Protein AF-A0A3D2ID43-F1 (afdb_monomer)

Structure (mmCIF, N/CA/C/O backbone):
data_AF-A0A3D2ID43-F1
#
_entry.id   AF-A0A3D2ID43-F1
#
loop_
_atom_site.group_PDB
_atom_site.id
_atom_site.type_symbol
_atom_site.label_atom_id
_atom_site.label_alt_id
_atom_site.label_comp_id
_atom_site.label_asym_id
_atom_site.label_entity_id
_atom_site.label_seq_id
_atom_site.pdbx_PDB_ins_code
_atom_site.Cartn_x
_atom_site.Cartn_y
_atom_site.Cartn_z
_atom_site.occupancy
_atom_site.B_iso_or_equiv
_atom_site.auth_seq_id
_atom_site.auth_comp_id
_atom_site.auth_asym_id
_atom_site.auth_atom_id
_atom_site.pdbx_PDB_model_num
ATOM 1 N N . MET A 1 1 ? -38.294 23.939 -4.020 1.00 44.41 1 MET A N 1
ATOM 2 C CA . MET A 1 1 ? -37.341 23.821 -2.890 1.00 44.41 1 MET A CA 1
ATOM 3 C C . MET A 1 1 ? -36.365 22.692 -3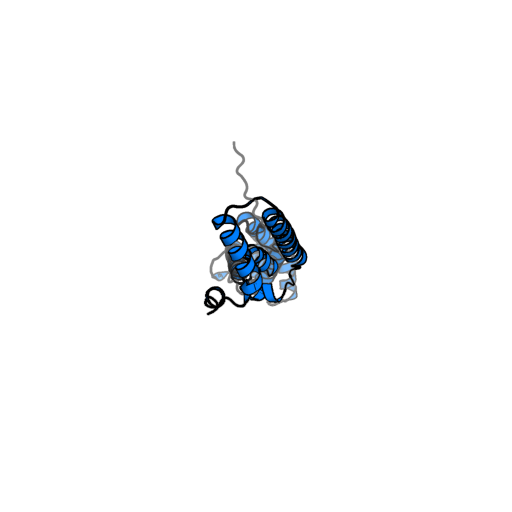.193 1.00 44.41 1 MET A C 1
ATOM 5 O O . MET A 1 1 ? -36.815 21.579 -3.433 1.00 44.41 1 MET A O 1
ATOM 9 N N . ALA A 1 2 ? -35.058 22.961 -3.249 1.00 47.66 2 ALA A N 1
ATOM 10 C CA . ALA A 1 2 ? -34.060 21.912 -3.467 1.00 47.66 2 ALA A CA 1
ATOM 11 C C . ALA A 1 2 ? -34.031 20.963 -2.254 1.00 47.66 2 ALA A C 1
ATOM 13 O O . ALA A 1 2 ? -33.890 21.418 -1.119 1.00 47.66 2 ALA A O 1
ATOM 14 N N . ARG A 1 3 ? -34.189 19.649 -2.476 1.00 52.41 3 ARG A N 1
ATOM 15 C CA . ARG A 1 3 ? -34.070 18.630 -1.418 1.00 52.41 3 ARG A CA 1
ATOM 16 C C . ARG A 1 3 ? -32.701 18.776 -0.745 1.00 52.41 3 ARG A C 1
ATOM 18 O O . ARG A 1 3 ? -31.672 18.616 -1.400 1.00 52.41 3 ARG A O 1
ATOM 25 N N . LYS A 1 4 ? -32.683 19.064 0.561 1.00 56.62 4 LYS A N 1
ATOM 26 C CA . LYS A 1 4 ? -31.459 19.031 1.375 1.00 56.62 4 LYS A CA 1
ATOM 27 C C . LYS A 1 4 ? -30.845 17.635 1.235 1.00 56.62 4 LYS A C 1
ATOM 29 O O . LYS A 1 4 ? -31.478 16.653 1.611 1.00 56.62 4 LYS A O 1
ATOM 34 N N . ARG A 1 5 ? -29.634 17.540 0.673 1.00 58.31 5 ARG A N 1
ATOM 35 C CA . ARG A 1 5 ? -28.873 16.283 0.599 1.00 58.31 5 ARG A CA 1
ATOM 36 C C . ARG A 1 5 ? -28.648 15.779 2.025 1.00 58.31 5 ARG A C 1
ATOM 38 O O . ARG A 1 5 ? -27.842 16.346 2.761 1.00 58.31 5 ARG A O 1
ATOM 45 N N . THR A 1 6 ? -29.360 14.733 2.424 1.00 58.44 6 THR A N 1
ATOM 46 C CA . THR A 1 6 ? -29.066 14.004 3.656 1.00 58.44 6 THR A CA 1
ATOM 47 C C . THR A 1 6 ? -27.746 13.275 3.449 1.00 58.44 6 THR A C 1
ATOM 49 O O . THR A 1 6 ? -27.589 12.502 2.502 1.00 58.44 6 THR A O 1
ATOM 52 N N . LYS A 1 7 ? -26.750 13.559 4.291 1.00 61.75 7 LYS A N 1
ATOM 53 C CA . LYS A 1 7 ? -25.488 12.823 4.260 1.00 61.75 7 LYS A CA 1
ATOM 54 C C . LYS A 1 7 ? -25.757 11.426 4.821 1.00 61.75 7 LYS A C 1
ATOM 56 O O . LYS A 1 7 ? -25.831 11.257 6.033 1.00 61.75 7 LYS A O 1
ATOM 61 N N . ASN A 1 8 ? -25.930 10.439 3.945 1.00 66.81 8 ASN A N 1
ATOM 62 C CA . ASN A 1 8 ? -25.934 9.032 4.341 1.00 66.81 8 ASN A CA 1
ATOM 63 C C . ASN A 1 8 ? -24.510 8.650 4.749 1.00 66.81 8 ASN A C 1
ATOM 65 O O . ASN A 1 8 ? -23.675 8.289 3.920 1.00 66.81 8 ASN A O 1
ATOM 69 N N . HIS A 1 9 ? -24.217 8.822 6.035 1.00 77.94 9 HIS A N 1
ATOM 70 C CA . HIS A 1 9 ? -22.964 8.391 6.626 1.00 77.94 9 HIS A CA 1
ATOM 71 C C . HIS A 1 9 ? -23.005 6.876 6.833 1.00 77.94 9 HIS A C 1
ATOM 73 O O . HIS A 1 9 ? -23.947 6.344 7.419 1.00 77.94 9 HIS A O 1
ATOM 79 N N . TYR A 1 10 ? -21.981 6.200 6.322 1.00 83.25 10 TYR A N 1
ATOM 80 C CA . TYR A 1 10 ? -21.781 4.769 6.533 1.00 83.25 10 TYR A CA 1
ATOM 81 C C . TYR A 1 10 ? -21.212 4.488 7.926 1.00 83.25 10 TYR A C 1
ATOM 83 O O . TYR A 1 10 ? -21.621 3.549 8.587 1.00 83.25 10 TYR A O 1
ATOM 91 N N . PHE A 1 11 ? -20.359 5.384 8.425 1.00 87.19 11 PHE A N 1
ATOM 92 C CA . PHE A 1 11 ? -19.945 5.393 9.818 1.00 87.19 11 PHE A CA 1
ATOM 93 C C . PHE A 1 11 ? -20.972 6.152 10.669 1.00 87.19 11 PHE A C 1
ATOM 95 O O . PHE A 1 11 ? -21.281 7.319 10.414 1.00 87.19 11 PHE A O 1
ATOM 102 N N . ARG A 1 12 ? -21.496 5.485 11.692 1.00 90.44 12 ARG A N 1
ATOM 103 C CA . ARG A 1 12 ? -22.607 5.901 12.557 1.00 90.44 12 ARG A CA 1
ATOM 104 C C . ARG A 1 12 ? -22.184 5.810 14.018 1.00 90.44 12 ARG A C 1
ATOM 106 O O . ARG A 1 12 ? -21.099 5.323 14.331 1.00 90.44 12 ARG A O 1
ATOM 113 N N . ARG A 1 13 ? -23.054 6.289 14.909 1.00 89.94 13 ARG A N 1
ATOM 114 C CA . ARG A 1 13 ? -22.810 6.273 16.355 1.00 89.94 13 ARG A CA 1
ATOM 115 C C . ARG A 1 13 ? -22.592 4.851 16.883 1.00 89.94 13 ARG A C 1
ATOM 117 O O . ARG A 1 13 ? -21.636 4.640 17.608 1.00 89.94 13 ARG A O 1
ATOM 124 N N . GLU A 1 14 ? -23.374 3.883 16.409 1.00 92.94 14 GLU A N 1
ATOM 125 C CA . GLU A 1 14 ? -23.236 2.465 16.780 1.00 92.94 14 GLU A CA 1
ATOM 126 C C . GLU A 1 14 ? -21.833 1.898 16.506 1.00 92.94 14 GLU A C 1
ATOM 128 O O . GLU A 1 14 ? -21.280 1.190 17.338 1.00 92.94 14 GLU A O 1
ATOM 133 N N . HIS A 1 15 ? -21.205 2.277 15.389 1.00 93.31 15 HIS A N 1
ATOM 134 C CA . HIS A 1 15 ? -19.844 1.846 15.065 1.00 93.31 15 HIS A CA 1
ATOM 135 C C . HIS A 1 15 ? -18.801 2.505 15.971 1.00 93.31 15 HIS A C 1
ATOM 137 O O . HIS A 1 15 ? -17.805 1.881 16.324 1.00 93.31 15 HIS A O 1
ATOM 143 N N . GLN A 1 16 ? -19.018 3.767 16.357 1.00 91.75 16 GLN A N 1
ATOM 144 C CA . GLN A 1 16 ? -18.153 4.435 17.327 1.00 91.75 16 GLN A CA 1
ATOM 145 C C . GLN A 1 16 ? -18.253 3.752 18.691 1.00 91.75 16 GLN A C 1
ATOM 147 O O . GLN A 1 16 ? -17.224 3.434 19.282 1.00 91.75 16 GLN A O 1
ATOM 152 N N . ASP A 1 17 ? -19.475 3.507 19.154 1.00 93.38 17 ASP A N 1
ATOM 153 C CA . ASP A 1 17 ? -19.738 2.884 20.446 1.00 93.38 17 ASP A CA 1
ATOM 154 C C . ASP A 1 17 ? -19.167 1.453 20.477 1.00 93.38 17 ASP A C 1
ATOM 156 O O . ASP A 1 17 ? -18.489 1.090 21.435 1.00 93.38 17 ASP A O 1
ATOM 160 N N . ALA A 1 18 ? -19.302 0.687 19.386 1.00 94.94 18 ALA A N 1
ATOM 161 C CA . ALA A 1 18 ? -18.714 -0.648 19.255 1.00 94.94 18 ALA A CA 1
ATOM 162 C C . ALA A 1 18 ? -17.177 -0.649 19.336 1.00 94.94 18 ALA A C 1
ATOM 164 O O . ALA A 1 18 ? -16.596 -1.553 19.931 1.00 94.94 18 ALA A O 1
ATOM 165 N N . ILE A 1 19 ? -16.502 0.355 18.762 1.00 93.38 19 ILE A N 1
ATOM 166 C CA . ILE A 1 19 ? -15.039 0.491 18.869 1.00 93.38 19 ILE A CA 1
ATOM 167 C C . ILE A 1 19 ? -14.629 0.823 20.306 1.00 93.38 19 ILE A C 1
ATOM 169 O O . ILE A 1 19 ? -13.669 0.246 20.812 1.00 93.38 19 ILE A O 1
ATOM 173 N N . VAL A 1 20 ? -15.350 1.730 20.972 1.00 92.44 20 VAL A N 1
ATOM 174 C CA . VAL A 1 20 ? -15.087 2.070 22.379 1.00 92.44 20 VAL A CA 1
ATOM 175 C C . VAL A 1 20 ? -15.265 0.832 23.261 1.00 92.44 20 VAL A C 1
ATOM 177 O O . VAL A 1 20 ? -14.374 0.510 24.045 1.00 92.44 20 VAL A O 1
ATOM 180 N N . GLU A 1 21 ? -16.358 0.091 23.072 1.00 93.50 21 GLU A N 1
ATOM 181 C CA . GLU A 1 21 ? -16.627 -1.152 23.797 1.00 93.50 21 GLU A CA 1
ATOM 182 C C . GLU A 1 21 ? -15.546 -2.207 23.524 1.00 93.50 21 GLU A C 1
ATOM 184 O O . GLU A 1 21 ? -15.061 -2.849 24.454 1.00 93.50 21 GLU A O 1
ATOM 189 N N . TYR A 1 22 ? -15.096 -2.346 22.272 1.00 93.62 22 TYR A N 1
ATOM 190 C CA . TYR A 1 22 ? -14.027 -3.275 21.904 1.00 93.62 22 TYR A CA 1
ATOM 191 C C . TYR A 1 22 ? -12.707 -2.966 22.630 1.00 93.62 22 TYR A C 1
ATOM 193 O O . TYR A 1 22 ? -11.963 -3.889 22.986 1.00 93.62 22 TYR A O 1
ATOM 201 N N . CYS A 1 23 ? -12.389 -1.684 22.830 1.00 89.75 23 CYS A N 1
ATOM 202 C CA . CYS A 1 23 ? -11.195 -1.259 23.562 1.00 89.75 23 CYS A CA 1
ATOM 203 C C . CYS A 1 23 ? -11.322 -1.464 25.079 1.00 89.75 23 CYS A C 1
ATOM 205 O O . CYS A 1 23 ? -10.309 -1.662 25.745 1.00 89.75 23 CYS A O 1
ATOM 207 N N . GLN A 1 24 ? -12.539 -1.424 25.626 1.00 90.25 24 GLN A N 1
ATOM 208 C CA . GLN A 1 24 ? -12.793 -1.535 27.068 1.00 90.25 24 GLN A CA 1
ATOM 209 C C . GLN A 1 24 ? -13.021 -2.976 27.539 1.00 90.25 24 GLN A C 1
ATOM 211 O O . GLN A 1 24 ? -12.718 -3.309 28.685 1.00 90.25 24 GLN A O 1
ATOM 216 N N . THR A 1 25 ? -13.568 -3.838 26.681 1.00 91.06 25 THR A N 1
ATOM 217 C CA . THR A 1 25 ? -13.906 -5.212 27.055 1.00 91.06 25 THR A CA 1
ATOM 218 C C . THR A 1 25 ? -12.681 -6.129 27.074 1.00 91.06 25 THR A C 1
ATOM 220 O O . THR A 1 25 ? -11.843 -6.109 26.171 1.00 91.06 25 THR A O 1
ATOM 223 N N . GLN A 1 26 ? -12.602 -6.976 28.102 1.00 90.06 26 GLN A N 1
ATOM 224 C CA . GLN A 1 26 ? -11.562 -8.001 28.251 1.00 90.06 26 GLN A CA 1
ATOM 225 C C . GLN A 1 26 ? -12.015 -9.380 27.751 1.00 90.06 26 GLN A C 1
ATOM 227 O O . GLN A 1 26 ? -11.192 -10.285 27.644 1.00 90.06 26 GLN A O 1
ATOM 232 N N . ASP A 1 27 ? -13.305 -9.559 27.440 1.00 94.75 27 ASP A N 1
ATOM 233 C CA . ASP A 1 27 ? -13.836 -10.837 26.958 1.00 94.75 27 ASP A CA 1
ATOM 234 C C . ASP A 1 27 ? -13.542 -11.034 25.457 1.00 94.75 27 ASP A C 1
ATOM 236 O O . ASP A 1 27 ? -14.111 -10.322 24.620 1.00 94.75 27 ASP A O 1
ATOM 240 N N . PRO A 1 28 ? -12.722 -12.033 25.070 1.00 92.19 28 PRO A N 1
ATOM 241 C CA . PRO A 1 28 ? -12.405 -12.291 23.668 1.00 92.19 28 PRO A CA 1
ATOM 242 C C . PRO A 1 28 ? -13.632 -12.631 22.815 1.00 92.19 28 PRO A C 1
ATOM 244 O O . PRO A 1 28 ? -13.660 -12.301 21.628 1.00 92.19 28 PRO A O 1
ATOM 247 N N . LYS A 1 29 ? -14.658 -13.276 23.392 1.00 95.50 29 LYS A N 1
ATOM 248 C CA . LYS A 1 29 ? -15.878 -13.621 22.646 1.00 95.50 29 LYS A CA 1
ATOM 249 C C . LYS A 1 29 ? -16.635 -12.361 22.257 1.00 95.50 29 LYS A C 1
ATOM 251 O O . LYS A 1 29 ? -16.958 -12.190 21.080 1.00 95.50 29 LYS A O 1
ATOM 256 N N . ARG A 1 30 ? -16.838 -11.456 23.216 1.00 95.06 30 ARG A N 1
ATOM 257 C CA . ARG A 1 30 ? -17.470 -10.163 22.959 1.00 95.06 30 ARG A CA 1
ATOM 258 C C . ARG A 1 30 ? -16.680 -9.313 21.964 1.00 95.06 30 ARG A C 1
ATOM 260 O O . ARG A 1 30 ? -17.280 -8.739 21.061 1.00 95.06 30 ARG A O 1
ATOM 267 N N . ARG A 1 31 ? -15.342 -9.286 22.052 1.00 93.88 31 ARG A N 1
ATOM 268 C CA . ARG A 1 31 ? -14.492 -8.587 21.062 1.00 93.88 31 ARG A CA 1
ATOM 269 C C . ARG A 1 31 ? -14.711 -9.104 19.646 1.00 93.88 31 ARG A C 1
ATOM 271 O O . ARG A 1 31 ? -14.900 -8.311 18.726 1.00 93.88 31 ARG A O 1
ATOM 278 N N . ASN A 1 32 ? -14.724 -10.424 19.478 1.00 94.94 32 ASN A N 1
ATOM 279 C CA . ASN A 1 32 ? -14.944 -11.046 18.176 1.00 94.94 32 ASN A CA 1
ATOM 280 C C . ASN A 1 32 ? -16.337 -10.739 17.615 1.00 94.94 32 ASN A C 1
ATOM 282 O O . ASN A 1 32 ? -16.470 -10.497 16.417 1.00 94.94 32 ASN A O 1
ATOM 286 N N . GLU A 1 33 ? -17.366 -10.721 18.462 1.00 96.25 33 GLU A N 1
ATOM 287 C CA . GLU A 1 33 ? -18.725 -10.353 18.059 1.00 96.25 33 GLU A CA 1
ATOM 288 C C . GLU A 1 33 ? -18.800 -8.893 17.591 1.00 96.25 33 GLU A C 1
ATOM 290 O O . GLU A 1 33 ? -19.255 -8.629 16.476 1.00 96.25 33 GLU A O 1
ATOM 295 N N . LEU A 1 34 ? -18.283 -7.957 18.397 1.00 95.62 34 LEU A N 1
ATOM 296 C CA . LEU A 1 34 ? -18.221 -6.532 18.056 1.00 95.62 34 LEU A CA 1
ATOM 297 C C . LEU A 1 34 ? -17.495 -6.311 16.728 1.00 95.62 34 LEU A C 1
ATOM 299 O O . LEU A 1 34 ? -17.972 -5.568 15.866 1.00 95.62 34 LEU A O 1
ATOM 303 N N . TYR A 1 35 ?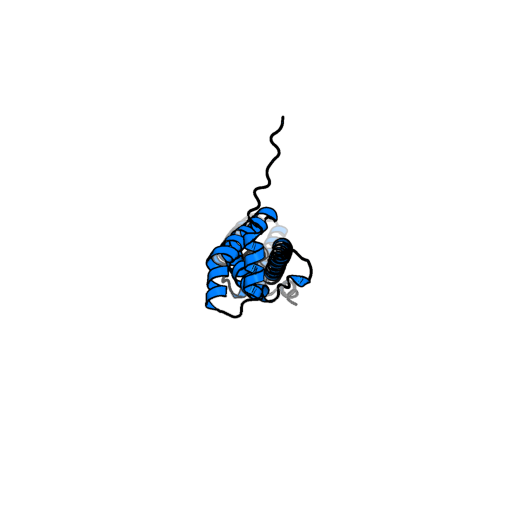 -16.367 -7.000 16.540 1.00 94.88 35 TYR A N 1
ATOM 304 C CA . TYR A 1 35 ? -15.605 -6.902 15.307 1.00 94.88 35 TYR A CA 1
ATOM 305 C C . TYR A 1 35 ? -16.393 -7.425 14.108 1.00 94.88 35 TYR A C 1
ATOM 307 O O . TYR A 1 35 ? -16.565 -6.713 13.123 1.00 94.88 35 TYR A O 1
ATOM 315 N N . LYS A 1 36 ? -16.915 -8.650 14.199 1.00 95.44 36 LYS A N 1
ATOM 316 C CA . LYS A 1 36 ? -17.597 -9.313 13.085 1.00 95.44 36 LYS A CA 1
ATOM 317 C C . LYS A 1 36 ? -18.870 -8.584 12.652 1.00 95.44 36 LYS A C 1
ATOM 319 O O . LYS A 1 36 ? -19.153 -8.529 11.460 1.00 95.44 36 LYS A O 1
ATOM 324 N N . VAL A 1 37 ? -19.639 -8.061 13.607 1.00 95.12 37 VAL A N 1
ATOM 325 C CA . VAL A 1 37 ? -20.960 -7.475 13.338 1.00 95.12 37 VAL A CA 1
ATOM 326 C C . VAL A 1 37 ? -20.865 -5.989 12.992 1.00 95.12 37 VAL A C 1
ATOM 328 O O . VAL A 1 37 ? -21.538 -5.545 12.065 1.00 95.12 37 VAL A O 1
ATOM 331 N N . PHE A 1 38 ? -20.031 -5.218 13.699 1.00 95.06 38 PHE A N 1
ATOM 332 C CA . PHE A 1 38 ? -20.053 -3.754 13.604 1.00 95.06 38 PHE A CA 1
ATOM 333 C C . PHE A 1 38 ? -18.781 -3.144 13.013 1.00 95.06 38 PHE A C 1
ATOM 335 O O . PHE A 1 38 ? -18.882 -2.220 12.206 1.00 95.06 38 PHE A O 1
ATOM 342 N N . ILE A 1 39 ? -17.595 -3.600 13.425 1.00 94.81 39 ILE A N 1
ATOM 343 C CA . ILE A 1 39 ? -16.333 -2.903 13.109 1.00 94.81 39 ILE A CA 1
ATOM 344 C C . ILE A 1 39 ? -15.772 -3.340 11.752 1.00 94.81 39 ILE A C 1
ATOM 346 O O . ILE A 1 39 ? -15.447 -2.495 10.924 1.00 94.81 39 ILE A O 1
ATOM 350 N N . GLY A 1 40 ? -15.692 -4.644 11.496 1.00 94.44 40 GLY A N 1
ATOM 351 C CA . GLY A 1 40 ? -15.180 -5.202 10.245 1.00 94.44 40 GLY A CA 1
ATOM 352 C C . GLY A 1 40 ? -15.918 -4.656 9.019 1.00 94.44 40 GLY A C 1
ATOM 353 O O . GLY A 1 40 ? -15.279 -4.032 8.175 1.00 94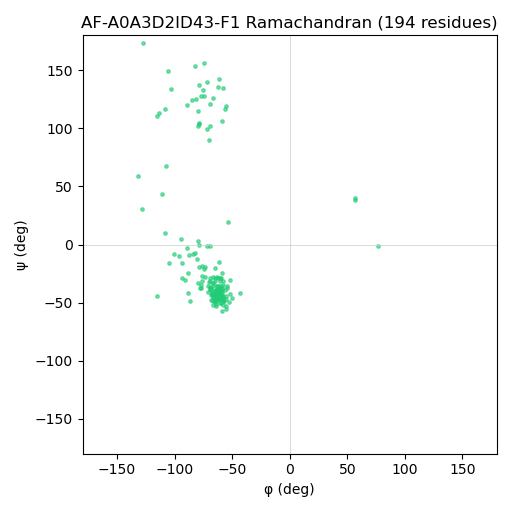.44 40 GLY A O 1
ATOM 354 N N . PRO A 1 41 ? -17.261 -4.765 8.946 1.00 94.94 41 PRO A N 1
ATOM 355 C CA . PRO A 1 41 ? -18.016 -4.267 7.795 1.00 94.94 41 PRO A CA 1
ATOM 356 C C . PRO A 1 41 ? -17.824 -2.766 7.532 1.00 94.94 41 PRO A C 1
ATOM 358 O O . PRO A 1 41 ? -17.716 -2.344 6.380 1.00 94.94 41 PRO A O 1
ATOM 361 N N . VAL A 1 42 ? -17.748 -1.941 8.587 1.00 94.75 42 VAL A N 1
ATOM 362 C CA . VAL A 1 42 ? -17.578 -0.489 8.417 1.00 94.75 42 VAL A CA 1
ATOM 363 C C . VAL A 1 42 ? -16.144 -0.118 8.035 1.00 94.75 42 VAL A C 1
ATOM 365 O O . VAL A 1 42 ? -15.936 0.857 7.312 1.00 94.75 42 VAL A O 1
ATOM 368 N N . PHE A 1 43 ? -15.151 -0.883 8.496 1.00 95.31 43 PHE A N 1
ATOM 369 C CA . PHE A 1 43 ? -13.757 -0.720 8.087 1.00 95.31 43 PHE A CA 1
ATOM 370 C C . PHE A 1 43 ? -13.549 -1.121 6.635 1.00 95.31 43 PHE A C 1
ATOM 372 O O . PHE A 1 43 ? -12.857 -0.401 5.918 1.00 95.31 43 PHE A O 1
ATOM 379 N N . ASP A 1 44 ? -14.208 -2.181 6.180 1.00 94.44 44 ASP A N 1
ATOM 380 C CA . ASP A 1 44 ? -14.189 -2.590 4.780 1.00 94.44 44 ASP A CA 1
ATOM 381 C C . ASP A 1 44 ? -14.691 -1.471 3.869 1.00 94.44 44 ASP A C 1
ATOM 383 O O . ASP A 1 44 ? -13.979 -1.024 2.965 1.00 94.44 44 ASP A O 1
ATOM 387 N N . GLU A 1 45 ? -15.870 -0.926 4.177 1.00 94.62 45 GLU A N 1
ATOM 388 C CA . GLU A 1 45 ? -16.435 0.188 3.418 1.00 94.62 45 GLU A CA 1
ATOM 389 C C . GLU A 1 45 ? -15.562 1.456 3.509 1.00 94.62 45 GLU A C 1
ATOM 391 O O . GLU A 1 45 ? -15.437 2.209 2.536 1.00 94.62 45 GLU A O 1
ATOM 396 N N . MET A 1 46 ? -14.930 1.704 4.663 1.00 94.81 46 MET A N 1
ATOM 397 C CA . MET A 1 46 ? -14.017 2.834 4.862 1.00 94.81 46 MET A CA 1
ATOM 398 C C . MET A 1 46 ? -12.771 2.725 3.986 1.00 94.81 46 MET A C 1
ATOM 400 O O . MET A 1 46 ? -12.413 3.694 3.311 1.00 94.81 46 MET A O 1
ATOM 404 N N . VAL A 1 47 ? -12.114 1.564 3.997 1.00 96.00 47 VAL A N 1
ATOM 405 C CA . VAL A 1 47 ? -10.902 1.297 3.217 1.00 96.00 47 VAL A CA 1
ATOM 406 C C . VAL A 1 47 ? -11.206 1.438 1.731 1.00 96.00 47 VAL A C 1
ATOM 408 O O . VAL A 1 47 ? -10.497 2.172 1.039 1.00 96.00 47 VAL A O 1
ATOM 411 N N . ASP A 1 48 ? -12.305 0.850 1.254 1.00 94.69 48 ASP A N 1
ATOM 412 C CA . ASP A 1 48 ? -12.730 1.001 -0.137 1.00 94.69 48 ASP A CA 1
ATOM 413 C C . ASP A 1 48 ? -12.944 2.469 -0.509 1.00 94.69 48 ASP A C 1
ATOM 415 O O . ASP A 1 48 ? -12.388 2.960 -1.497 1.00 94.69 48 ASP A O 1
ATOM 419 N N . LYS A 1 49 ? -13.682 3.223 0.313 1.00 93.81 49 LYS A N 1
ATOM 420 C CA . LYS A 1 49 ? -13.909 4.652 0.060 1.00 93.81 49 LYS A CA 1
ATOM 421 C C . LYS A 1 49 ? -12.617 5.453 0.027 1.00 93.81 49 LYS A C 1
ATOM 423 O O . LYS A 1 49 ? -12.500 6.344 -0.814 1.00 93.81 49 LYS A O 1
ATOM 428 N N . ILE A 1 50 ? -11.652 5.163 0.897 1.00 94.88 50 ILE A N 1
ATOM 429 C CA . ILE A 1 50 ? -10.340 5.824 0.898 1.00 94.88 50 ILE A CA 1
ATOM 430 C C . ILE A 1 50 ? -9.586 5.511 -0.395 1.00 94.88 50 ILE A C 1
ATOM 432 O O . ILE A 1 50 ? -9.091 6.439 -1.039 1.00 94.88 50 ILE A O 1
ATOM 436 N N . VAL A 1 51 ? -9.551 4.242 -0.811 1.00 95.31 51 VAL A N 1
ATOM 437 C CA . VAL A 1 51 ? -8.892 3.814 -2.052 1.00 95.31 51 VAL A CA 1
ATOM 438 C C . VAL A 1 51 ? -9.458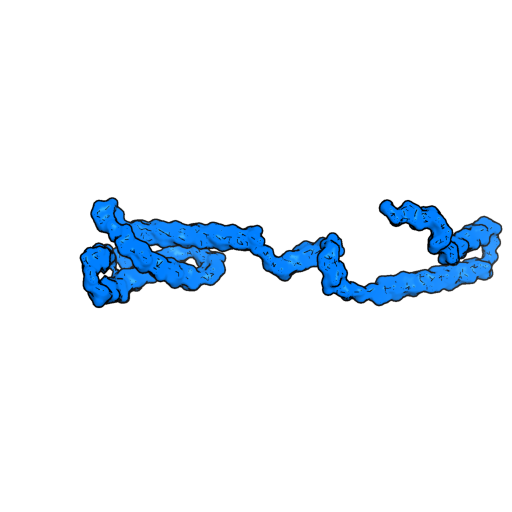 4.545 -3.265 1.00 95.31 51 VAL A C 1
ATOM 440 O O . VAL A 1 51 ? -8.690 5.120 -4.039 1.00 95.31 51 VAL A O 1
ATOM 443 N N . TYR A 1 52 ? -10.784 4.598 -3.404 1.00 93.75 52 TYR A N 1
ATOM 444 C CA . TYR A 1 52 ? -11.419 5.272 -4.539 1.00 93.75 52 TYR A CA 1
ATOM 445 C C . TYR A 1 52 ? -11.298 6.798 -4.468 1.00 93.75 52 TYR A C 1
ATOM 447 O O . TYR A 1 52 ? -11.007 7.439 -5.477 1.00 93.75 52 TYR A O 1
ATOM 455 N N . THR A 1 53 ? -11.460 7.397 -3.284 1.00 93.94 53 THR A N 1
ATOM 456 C CA . THR A 1 53 ? -11.401 8.862 -3.112 1.00 93.94 53 THR A CA 1
ATOM 457 C C . THR A 1 53 ? -10.013 9.413 -3.429 1.00 93.94 53 THR A C 1
ATOM 459 O O . THR A 1 53 ? -9.893 10.447 -4.085 1.00 93.94 53 THR A O 1
ATOM 462 N N . TYR A 1 54 ? -8.958 8.725 -2.984 1.00 93.00 54 TYR A N 1
ATOM 463 C CA . TYR A 1 54 ? -7.571 9.147 -3.198 1.00 93.00 54 TYR A CA 1
ATOM 464 C C . TYR A 1 54 ? -6.916 8.515 -4.431 1.00 93.00 54 TYR A C 1
ATOM 466 O O . TYR A 1 54 ? -5.740 8.769 -4.681 1.00 93.00 54 TYR A O 1
ATOM 474 N N . LYS A 1 55 ? -7.675 7.749 -5.226 1.00 91.56 55 LYS A N 1
ATOM 475 C CA . LYS A 1 55 ? -7.213 7.093 -6.459 1.00 91.56 55 LYS A CA 1
ATOM 476 C C . LYS A 1 55 ? -6.005 6.171 -6.245 1.00 91.56 55 LYS A C 1
ATOM 478 O O . LYS A 1 55 ? -5.116 6.104 -7.088 1.00 91.56 55 LYS A O 1
ATOM 483 N N . PHE A 1 56 ? -5.989 5.417 -5.144 1.00 91.69 56 PHE A N 1
ATOM 484 C CA . PHE A 1 56 ? -4.978 4.372 -4.915 1.00 91.69 56 PHE A CA 1
ATOM 485 C C . PHE A 1 56 ? -5.171 3.139 -5.819 1.00 91.69 56 PHE A C 1
ATOM 487 O O . PHE A 1 56 ? -4.362 2.220 -5.783 1.00 91.69 56 PHE A O 1
ATOM 494 N N . THR A 1 57 ? -6.200 3.132 -6.670 1.00 88.56 57 THR A N 1
ATOM 495 C CA . THR A 1 57 ? -6.507 2.070 -7.643 1.00 88.56 57 THR A CA 1
ATOM 496 C C . THR A 1 57 ? -5.417 1.835 -8.690 1.00 88.56 57 THR A C 1
ATOM 498 O O . THR A 1 57 ? -5.453 0.817 -9.367 1.00 88.56 57 THR A O 1
ATOM 501 N N . SER A 1 58 ? -4.462 2.756 -8.850 1.00 80.88 58 SER A N 1
ATOM 502 C CA . SER A 1 58 ? -3.315 2.596 -9.754 1.00 80.88 58 SER A CA 1
ATOM 503 C C . SER A 1 58 ? -2.164 1.782 -9.158 1.00 80.88 58 SER A C 1
ATOM 505 O O . SER A 1 58 ? -1.197 1.494 -9.862 1.00 80.88 58 SER A O 1
ATOM 507 N N . LEU A 1 59 ? -2.229 1.432 -7.869 1.00 83.31 59 LEU A N 1
ATOM 508 C CA . LEU A 1 59 ? -1.226 0.575 -7.251 1.00 83.31 59 LEU A CA 1
ATOM 509 C C . LEU A 1 59 ? -1.361 -0.870 -7.748 1.00 83.31 59 LEU A C 1
ATOM 511 O O . LEU A 1 59 ? -2.482 -1.378 -7.844 1.00 83.31 59 LEU A O 1
ATOM 515 N N . PRO A 1 60 ? -0.237 -1.563 -8.005 1.00 84.88 60 PRO A N 1
ATOM 516 C CA . PRO A 1 60 ? -0.274 -2.990 -8.289 1.00 84.88 60 PRO A CA 1
ATOM 517 C C . PRO A 1 60 ? -0.842 -3.743 -7.081 1.00 84.88 60 PRO A C 1
ATOM 519 O O . PRO A 1 60 ? -0.549 -3.396 -5.936 1.00 84.88 60 PRO A O 1
ATOM 522 N N . ASN A 1 61 ? -1.633 -4.785 -7.342 1.00 88.56 61 ASN A N 1
ATOM 523 C CA . ASN A 1 61 ? -2.238 -5.644 -6.318 1.00 88.56 61 ASN A CA 1
ATOM 524 C C . ASN A 1 61 ? -3.096 -4.881 -5.290 1.00 88.56 61 ASN A C 1
ATOM 526 O O . ASN A 1 61 ? -3.084 -5.213 -4.104 1.00 88.56 61 ASN A O 1
ATOM 530 N N . ILE A 1 62 ? -3.845 -3.861 -5.727 1.00 92.25 62 ILE A N 1
ATOM 531 C CA . ILE A 1 62 ? -4.666 -3.033 -4.831 1.00 92.25 62 ILE A CA 1
ATOM 532 C C . ILE A 1 62 ? -5.642 -3.851 -3.974 1.00 92.25 62 ILE A C 1
ATOM 534 O O . ILE A 1 62 ? -5.829 -3.519 -2.808 1.00 92.25 62 ILE A O 1
ATOM 538 N N . ASP A 1 63 ? -6.213 -4.935 -4.500 1.00 92.88 63 ASP A N 1
ATOM 539 C CA . ASP A 1 63 ? -7.130 -5.785 -3.734 1.00 92.88 63 ASP A CA 1
ATOM 540 C C . ASP A 1 63 ? -6.420 -6.472 -2.559 1.00 92.88 63 ASP A C 1
ATOM 542 O O . ASP A 1 63 ? -6.933 -6.461 -1.444 1.00 92.88 63 ASP A O 1
ATOM 546 N N . SER A 1 64 ? -5.185 -6.945 -2.760 1.00 94.56 64 SER A N 1
ATOM 547 C CA . SER A 1 64 ? -4.348 -7.462 -1.667 1.00 94.56 64 SER A CA 1
ATOM 548 C C . SER A 1 64 ? -4.013 -6.367 -0.655 1.00 94.56 64 SER A C 1
ATOM 550 O O . SER A 1 64 ? -4.106 -6.586 0.547 1.00 94.56 64 SER A O 1
ATOM 552 N N . LEU A 1 65 ? -3.669 -5.164 -1.127 1.00 94.75 65 LEU A N 1
ATOM 553 C CA . LEU A 1 65 ? -3.327 -4.042 -0.247 1.00 94.75 65 LEU A CA 1
ATOM 554 C C . LEU A 1 65 ? -4.516 -3.577 0.604 1.00 94.75 65 LEU A C 1
ATOM 556 O O . LEU A 1 65 ? -4.318 -3.099 1.721 1.00 94.75 65 LEU A O 1
ATOM 560 N N . LYS A 1 66 ? -5.748 -3.700 0.100 1.00 95.25 66 LYS A N 1
ATOM 561 C CA . LYS A 1 66 ? -6.957 -3.442 0.891 1.00 95.25 66 LYS A CA 1
ATOM 562 C C . LYS A 1 66 ? -7.078 -4.436 2.039 1.00 95.25 66 LYS A C 1
ATOM 564 O O . LYS A 1 66 ? -7.272 -4.003 3.171 1.00 95.25 66 LYS A O 1
ATOM 569 N N . GLU A 1 67 ? -6.921 -5.728 1.762 1.00 95.44 67 GLU A N 1
ATOM 570 C CA . GLU A 1 67 ? -6.953 -6.777 2.789 1.00 95.44 67 GLU A CA 1
ATOM 571 C C . GLU A 1 67 ? -5.833 -6.603 3.821 1.00 95.44 67 GLU A C 1
ATOM 573 O O . GLU A 1 67 ? -6.079 -6.656 5.027 1.00 95.44 67 GLU A O 1
ATOM 578 N N . ASP A 1 68 ? -4.623 -6.267 3.377 1.00 95.50 68 ASP A N 1
ATOM 579 C CA . ASP A 1 68 ? -3.502 -5.971 4.271 1.00 95.50 68 ASP A CA 1
ATOM 580 C C . ASP A 1 68 ? -3.781 -4.752 5.160 1.00 95.50 68 ASP A C 1
ATOM 582 O O . ASP A 1 68 ? -3.491 -4.773 6.359 1.00 95.50 68 ASP A O 1
ATOM 586 N N . CYS A 1 69 ? -4.391 -3.698 4.606 1.00 96.25 69 CYS A N 1
ATOM 587 C CA . CYS A 1 69 ? -4.785 -2.518 5.372 1.00 96.25 69 CYS A CA 1
ATOM 588 C C . CYS A 1 69 ? -5.845 -2.861 6.430 1.00 96.25 69 CYS A C 1
ATOM 590 O O . CYS A 1 69 ? -5.726 -2.418 7.573 1.00 96.25 69 CYS A O 1
ATOM 592 N N . LYS A 1 70 ? -6.844 -3.688 6.092 1.00 94.12 70 LYS A N 1
ATOM 593 C CA . LYS A 1 70 ? -7.868 -4.169 7.038 1.00 94.12 70 LYS A CA 1
ATOM 594 C C . LYS A 1 70 ? -7.248 -4.988 8.169 1.00 94.12 70 LYS A C 1
ATOM 596 O O . LYS A 1 70 ? -7.510 -4.715 9.338 1.00 94.12 70 LYS A O 1
ATOM 601 N N . ASN A 1 71 ? -6.367 -5.930 7.839 1.00 93.94 71 ASN A N 1
ATOM 602 C CA . ASN A 1 71 ? -5.646 -6.729 8.830 1.00 93.94 71 ASN A CA 1
ATOM 603 C C . ASN A 1 71 ? -4.793 -5.845 9.744 1.00 93.94 71 ASN A C 1
ATOM 605 O O . ASN A 1 71 ? -4.798 -6.002 10.966 1.00 93.94 71 ASN A O 1
ATOM 609 N N . TRP A 1 72 ? -4.104 -4.859 9.168 1.00 95.12 72 TRP A N 1
ATOM 610 C CA . TRP A 1 72 ? -3.337 -3.885 9.933 1.00 95.12 72 TRP A CA 1
ATOM 611 C C . TRP A 1 72 ? -4.225 -3.036 10.853 1.00 95.12 72 TRP A C 1
ATOM 613 O O . TRP A 1 72 ? -3.851 -2.804 12.004 1.00 95.12 72 TRP A O 1
ATOM 623 N N . LEU A 1 73 ? -5.420 -2.634 10.406 1.00 95.25 73 LEU A N 1
ATOM 624 C CA . LEU A 1 73 ? -6.371 -1.870 11.218 1.00 95.25 73 LEU A CA 1
ATOM 625 C C . LEU A 1 73 ? -6.766 -2.594 12.510 1.00 95.25 73 LEU A C 1
ATOM 627 O O . LEU A 1 73 ? -6.894 -1.939 13.542 1.00 95.25 73 LEU A O 1
ATOM 631 N N . ILE A 1 74 ? -6.873 -3.926 12.488 1.00 91.12 74 ILE A N 1
ATOM 632 C CA . ILE A 1 74 ? -7.119 -4.741 13.692 1.00 91.12 74 ILE A CA 1
ATOM 633 C C . ILE A 1 74 ? -5.997 -4.540 14.717 1.00 91.12 74 ILE A C 1
ATOM 635 O O . ILE A 1 74 ? -6.257 -4.369 15.909 1.00 91.12 74 ILE A O 1
ATOM 639 N N . THR A 1 75 ? -4.743 -4.519 14.259 1.00 91.44 75 THR A N 1
ATOM 640 C CA . THR A 1 75 ? -3.570 -4.404 15.143 1.00 91.44 75 THR A CA 1
ATOM 641 C C . THR A 1 75 ? -3.494 -3.048 15.835 1.00 91.44 75 THR A C 1
ATOM 643 O O . THR A 1 75 ? -3.112 -2.965 17.002 1.00 91.44 75 THR A O 1
ATOM 646 N N . VAL A 1 76 ? -3.900 -1.983 15.142 1.00 91.50 76 VAL A N 1
ATOM 647 C CA . VAL A 1 76 ? -3.899 -0.624 15.695 1.00 91.50 76 VAL A CA 1
ATOM 648 C C . VAL A 1 76 ? -5.185 -0.286 16.435 1.00 91.50 76 VAL A C 1
ATOM 650 O O . VAL A 1 76 ? -5.230 0.731 17.123 1.00 91.50 76 VAL A O 1
ATOM 653 N N . LEU A 1 77 ? -6.212 -1.136 16.346 1.00 90.75 77 LEU A N 1
ATOM 654 C CA . LEU A 1 77 ? -7.489 -0.897 17.003 1.00 90.75 77 LEU A CA 1
ATOM 655 C C . LEU A 1 77 ? -7.339 -0.797 18.525 1.00 90.75 77 LEU A C 1
ATOM 657 O O . LEU A 1 77 ? -7.909 0.095 19.141 1.00 90.75 77 LEU A O 1
ATOM 661 N N . ASN A 1 78 ? -6.483 -1.638 19.113 1.00 84.88 78 ASN A N 1
ATOM 662 C CA . ASN A 1 78 ? -6.164 -1.615 20.546 1.00 84.88 78 ASN A CA 1
ATOM 663 C C . ASN A 1 78 ? -5.454 -0.331 20.999 1.00 84.88 78 ASN A C 1
ATOM 665 O O . ASN A 1 78 ? -5.451 -0.022 22.184 1.00 84.88 78 ASN A O 1
ATOM 669 N N . ASN A 1 79 ? -4.842 0.406 20.068 1.00 87.50 79 ASN A N 1
ATOM 670 C CA . ASN A 1 79 ? -4.123 1.644 20.364 1.00 87.50 79 ASN A CA 1
ATOM 671 C C . ASN A 1 79 ? -5.041 2.876 20.307 1.00 87.50 79 ASN A C 1
ATOM 673 O O . ASN A 1 79 ? -4.580 3.995 20.553 1.00 87.50 79 ASN A O 1
ATOM 677 N N . PHE A 1 80 ? -6.314 2.696 19.941 1.00 90.25 80 PHE A N 1
ATOM 678 C CA . PHE A 1 80 ? -7.288 3.775 19.927 1.00 90.25 80 PHE A CA 1
ATOM 679 C C . PHE A 1 80 ? -7.709 4.138 21.351 1.00 90.25 80 PHE A C 1
ATOM 681 O O . PHE A 1 80 ? -8.145 3.286 22.122 1.00 90.25 80 PHE A O 1
ATOM 688 N N . ASP A 1 81 ? -7.606 5.428 21.662 1.00 87.31 81 ASP A N 1
ATOM 689 C CA . ASP A 1 81 ? -7.947 5.996 22.959 1.00 87.31 81 ASP A CA 1
ATOM 690 C C . ASP A 1 81 ? -9.143 6.957 22.806 1.00 87.31 81 ASP A C 1
ATOM 692 O O . ASP A 1 81 ? -8.989 8.025 22.194 1.00 87.31 81 ASP A O 1
ATOM 696 N N . PRO A 1 82 ? -10.330 6.595 23.332 1.00 83.69 82 PRO A N 1
ATOM 697 C CA . PRO A 1 82 ? -11.521 7.440 23.288 1.00 83.69 82 PRO A CA 1
ATOM 698 C C . PRO A 1 82 ? -11.363 8.769 24.044 1.00 83.69 82 PRO A C 1
ATOM 700 O O . PRO A 1 82 ? -11.974 9.765 23.649 1.00 83.69 82 PRO A O 1
ATOM 703 N N . GLU A 1 83 ? -10.523 8.812 25.083 1.00 81.81 83 GLU A N 1
ATOM 704 C CA . GLU A 1 83 ? -10.357 9.974 25.969 1.00 81.81 83 GLU A CA 1
ATOM 705 C C . GLU A 1 83 ? -9.571 11.108 25.298 1.00 81.81 83 GLU A C 1
ATOM 707 O O . GLU A 1 83 ? -9.716 12.279 25.647 1.00 81.81 83 GLU A O 1
ATOM 712 N N . LYS A 1 84 ? -8.794 10.804 24.248 1.00 80.44 84 LYS A N 1
ATOM 713 C CA . LYS A 1 84 ? -8.061 11.813 23.456 1.00 80.44 84 LYS A CA 1
ATOM 714 C C . LYS A 1 84 ? -8.968 12.719 22.612 1.00 80.44 84 LYS A C 1
ATOM 716 O O . LYS A 1 84 ? -8.472 13.596 21.907 1.00 80.44 84 LYS A O 1
ATOM 721 N N . GLY A 1 85 ? -10.287 12.511 22.635 1.00 72.75 85 GLY A N 1
ATOM 722 C CA . GLY A 1 85 ? -11.279 13.386 21.999 1.00 72.75 85 GLY A CA 1
ATOM 723 C C . GLY A 1 85 ? -11.390 13.256 20.474 1.00 72.75 85 GLY A C 1
ATOM 724 O O . GLY A 1 85 ? -12.234 13.908 19.853 1.00 72.75 85 GLY A O 1
ATOM 725 N N . SER A 1 86 ? -10.585 12.403 19.832 1.00 80.38 86 SER A N 1
ATOM 726 C CA . SER A 1 86 ? -10.709 12.122 18.401 1.00 80.38 86 SER A CA 1
ATOM 727 C C . SER A 1 86 ? -11.806 11.094 18.133 1.00 80.38 86 SER A C 1
ATOM 729 O O . SER A 1 86 ? -11.749 9.972 18.629 1.00 80.38 86 SER A O 1
ATOM 731 N N . LYS A 1 87 ? -12.776 11.435 17.275 1.00 88.50 87 LYS A N 1
ATOM 732 C CA . LYS A 1 87 ? -13.771 10.464 16.791 1.00 88.50 87 LYS A CA 1
ATOM 733 C C . LYS A 1 87 ? -13.068 9.298 16.094 1.00 88.50 87 LYS A C 1
ATOM 735 O O . LYS A 1 87 ? -12.223 9.538 15.228 1.00 88.50 87 LYS A O 1
ATOM 740 N N . ALA A 1 88 ? -13.484 8.068 16.402 1.00 90.69 88 ALA A N 1
ATOM 741 C CA . ALA A 1 88 ? -12.902 6.846 15.843 1.00 90.69 88 ALA A CA 1
ATOM 742 C C . ALA A 1 88 ? -12.811 6.899 14.310 1.00 90.69 88 ALA A C 1
ATOM 744 O O . ALA A 1 88 ? -11.749 6.669 13.742 1.00 90.69 88 ALA A O 1
ATOM 745 N N . PHE A 1 89 ? -13.887 7.329 13.643 1.00 90.19 89 PHE A N 1
ATOM 746 C CA . PHE A 1 89 ? -13.902 7.513 12.193 1.00 90.19 89 PHE A CA 1
ATOM 747 C C . PHE A 1 89 ? -12.756 8.394 11.677 1.00 90.19 89 PHE A C 1
ATOM 749 O O . PHE A 1 89 ? -12.058 8.023 10.734 1.00 90.19 89 PHE A O 1
ATOM 756 N N . THR A 1 90 ? -12.558 9.562 12.293 1.00 91.25 90 THR A N 1
ATOM 757 C CA . THR A 1 90 ? -11.510 10.508 11.898 1.00 91.25 90 THR A CA 1
ATOM 758 C C . THR A 1 90 ? -10.133 9.894 12.107 1.00 91.25 90 THR A C 1
ATOM 760 O O . THR A 1 90 ? -9.298 9.960 11.209 1.00 91.25 90 THR A O 1
ATOM 763 N N . TYR A 1 91 ? -9.914 9.268 13.264 1.00 93.06 91 TYR A N 1
ATOM 764 C CA . TYR A 1 91 ? -8.652 8.614 13.591 1.00 93.06 91 TYR A CA 1
ATOM 765 C C . TYR A 1 91 ? -8.317 7.515 12.574 1.00 93.06 91 TYR A C 1
ATOM 767 O O . TYR A 1 91 ? -7.296 7.600 11.887 1.00 93.06 91 TYR A O 1
ATOM 775 N N . PHE A 1 92 ? -9.214 6.539 12.403 1.00 94.69 92 PHE A N 1
ATOM 776 C CA . PHE A 1 92 ? -8.974 5.394 11.528 1.00 94.69 92 PHE A CA 1
ATOM 777 C C . PHE A 1 92 ? -8.894 5.783 10.047 1.00 94.69 92 PHE A C 1
ATOM 779 O O . PHE A 1 92 ? -8.071 5.232 9.316 1.00 94.69 92 PHE A O 1
ATOM 786 N N . SER A 1 93 ? -9.646 6.795 9.604 1.00 93.75 93 SER A N 1
ATOM 787 C CA . SER A 1 93 ? -9.534 7.307 8.232 1.00 93.75 93 SER A CA 1
ATOM 788 C C . SER A 1 93 ? -8.160 7.921 7.952 1.00 93.75 93 SER A C 1
ATOM 790 O O . SER A 1 93 ? -7.578 7.698 6.889 1.00 93.75 93 SER A O 1
ATOM 792 N N . VAL A 1 94 ? -7.622 8.694 8.903 1.00 93.88 94 VAL A N 1
ATOM 793 C CA . VAL A 1 94 ? -6.313 9.348 8.759 1.00 93.88 94 VAL A CA 1
ATOM 794 C C . VAL A 1 94 ? -5.193 8.315 8.726 1.00 93.88 94 VAL A C 1
ATOM 796 O O . VAL A 1 94 ? -4.343 8.366 7.836 1.00 93.88 94 VAL A O 1
ATOM 799 N N . VAL A 1 95 ? -5.198 7.360 9.656 1.00 94.81 95 VAL A N 1
ATOM 800 C CA . VAL A 1 95 ? -4.142 6.341 9.718 1.00 94.81 95 VAL A CA 1
ATOM 801 C C . VAL A 1 95 ? -4.202 5.387 8.520 1.00 94.81 95 VAL A C 1
ATOM 803 O O . VAL A 1 95 ? -3.153 5.097 7.951 1.00 94.81 95 VAL A O 1
ATOM 806 N N . SER A 1 96 ? -5.397 5.007 8.047 1.00 96.19 96 SER A N 1
ATOM 807 C CA . SER A 1 96 ? -5.564 4.185 6.833 1.00 96.19 96 SER A CA 1
ATOM 808 C C . SER A 1 96 ? -5.016 4.892 5.595 1.00 96.19 96 SER A C 1
ATOM 810 O O . SER A 1 96 ? -4.254 4.320 4.819 1.00 96.19 96 SER A O 1
ATOM 812 N N . LYS A 1 97 ? -5.340 6.180 5.416 1.00 95.81 97 LYS A N 1
ATOM 813 C CA . LYS A 1 97 ? -4.788 6.978 4.314 1.00 95.81 97 LYS A CA 1
ATOM 814 C C . LYS A 1 97 ? -3.261 7.045 4.388 1.00 95.81 97 LYS A C 1
ATOM 816 O O . LYS A 1 97 ? -2.588 6.880 3.372 1.00 95.81 97 LYS A O 1
ATOM 821 N N . ASN A 1 98 ? -2.713 7.305 5.574 1.00 96.62 98 ASN A N 1
ATOM 822 C CA . ASN A 1 98 ? -1.267 7.387 5.772 1.00 96.62 98 ASN A CA 1
ATOM 823 C C . ASN A 1 98 ? -0.571 6.050 5.488 1.00 96.62 98 ASN A C 1
ATOM 825 O O . ASN A 1 98 ? 0.520 6.054 4.917 1.00 96.62 98 ASN A O 1
ATOM 829 N N . TRP A 1 99 ? -1.218 4.931 5.816 1.00 96.50 99 TRP A N 1
ATOM 830 C CA . TRP A 1 99 ? -0.748 3.588 5.491 1.00 96.50 99 TRP A CA 1
ATOM 831 C C . TRP A 1 99 ? -0.608 3.391 3.974 1.00 96.50 99 TRP A C 1
ATOM 833 O O . TRP A 1 99 ? 0.481 3.076 3.496 1.00 96.50 99 TRP A O 1
ATOM 843 N N . PHE A 1 100 ? -1.643 3.718 3.188 1.00 96.19 100 PHE A N 1
ATOM 844 C CA . PHE A 1 100 ? -1.557 3.638 1.722 1.00 96.19 100 PHE A CA 1
ATOM 845 C C . PHE A 1 100 ? -0.486 4.568 1.144 1.00 96.19 100 PHE A C 1
ATOM 847 O O . PHE A 1 100 ? 0.252 4.178 0.243 1.00 96.19 100 PHE A O 1
ATOM 854 N N . ILE A 1 101 ? -0.338 5.785 1.680 1.00 94.81 101 ILE A N 1
ATOM 855 C CA . ILE A 1 101 ? 0.736 6.701 1.261 1.00 94.81 101 ILE A CA 1
ATOM 856 C C . ILE A 1 101 ? 2.120 6.077 1.500 1.00 94.81 101 ILE A C 1
ATOM 858 O O . ILE A 1 101 ? 3.027 6.266 0.684 1.00 94.81 101 ILE A O 1
ATOM 862 N N . ALA A 1 102 ? 2.307 5.357 2.607 1.00 94.31 102 ALA A N 1
ATOM 863 C CA . ALA A 1 102 ? 3.559 4.669 2.896 1.00 94.31 102 ALA A CA 1
ATOM 864 C C . ALA A 1 102 ? 3.822 3.530 1.897 1.00 94.31 102 ALA A C 1
ATOM 866 O O . ALA A 1 102 ? 4.930 3.456 1.357 1.00 94.31 102 ALA A O 1
ATOM 867 N N . GLU A 1 103 ? 2.809 2.724 1.572 1.00 93.12 103 GLU A N 1
ATOM 868 C CA . GLU A 1 103 ? 2.936 1.654 0.575 1.00 93.12 103 GLU A CA 1
ATOM 869 C C . GLU A 1 103 ? 3.220 2.196 -0.833 1.00 93.12 103 GLU A C 1
ATOM 871 O O . GLU A 1 103 ? 4.133 1.712 -1.502 1.00 93.12 103 GLU A O 1
ATOM 876 N N . VAL A 1 104 ? 2.573 3.290 -1.258 1.00 91.38 104 VAL A N 1
ATOM 877 C CA . VAL A 1 104 ? 2.903 3.975 -2.527 1.00 91.38 104 VAL A CA 1
ATOM 878 C C . VAL A 1 104 ? 4.383 4.369 -2.563 1.00 91.38 104 VAL A C 1
ATOM 880 O O . VAL A 1 104 ? 5.085 4.124 -3.547 1.00 91.38 104 VAL A O 1
ATOM 883 N N . LYS A 1 105 ? 4.888 4.977 -1.480 1.00 91.31 105 LYS A N 1
ATOM 884 C CA . LYS A 1 105 ? 6.293 5.403 -1.383 1.00 91.31 105 LYS A CA 1
ATOM 885 C C . LYS A 1 105 ? 7.248 4.212 -1.426 1.00 91.31 105 LYS A C 1
ATOM 887 O O . LYS A 1 105 ? 8.308 4.311 -2.043 1.00 91.31 105 LYS A O 1
ATOM 892 N N . LYS A 1 106 ? 6.894 3.100 -0.783 1.00 89.81 106 LYS A N 1
ATOM 893 C CA . LYS A 1 106 ? 7.676 1.859 -0.784 1.00 89.81 106 LYS A CA 1
ATOM 894 C C . LYS A 1 106 ? 7.732 1.244 -2.181 1.00 89.81 106 LYS A C 1
ATOM 896 O O . LYS A 1 106 ? 8.831 0.972 -2.660 1.00 89.81 106 LYS A O 1
ATOM 901 N N . THR A 1 107 ? 6.595 1.131 -2.865 1.00 87.44 107 THR A N 1
ATOM 902 C CA . THR A 1 107 ? 6.505 0.633 -4.245 1.00 87.44 107 THR A CA 1
ATOM 903 C C . THR A 1 107 ? 7.286 1.516 -5.213 1.00 87.44 107 THR A C 1
ATOM 905 O O . THR A 1 107 ? 8.086 1.008 -5.992 1.00 87.44 107 THR A O 1
ATOM 908 N N . SER A 1 108 ? 7.168 2.844 -5.106 1.00 87.00 108 SER A N 1
ATOM 909 C CA . SER A 1 108 ? 7.956 3.773 -5.928 1.00 87.00 108 SER A CA 1
ATOM 910 C C . SER A 1 108 ? 9.466 3.626 -5.694 1.00 87.00 108 SER A C 1
ATOM 912 O O . SER A 1 108 ? 10.246 3.607 -6.644 1.00 87.00 108 SER A O 1
ATOM 914 N N . LYS A 1 109 ? 9.906 3.464 -4.437 1.00 88.69 109 LYS A N 1
ATOM 915 C CA . LYS A 1 109 ? 11.319 3.190 -4.117 1.00 88.69 109 LYS A CA 1
ATOM 916 C C . LYS A 1 109 ? 11.785 1.820 -4.614 1.00 88.69 109 LYS A C 1
ATOM 918 O O . LYS A 1 109 ? 12.962 1.674 -4.926 1.00 88.69 109 LYS A O 1
ATOM 923 N N . LYS A 1 110 ? 10.905 0.817 -4.635 1.00 87.00 110 LYS A N 1
ATOM 924 C CA . LYS A 1 110 ? 11.192 -0.519 -5.170 1.00 87.00 110 LYS A CA 1
ATOM 925 C C . LYS A 1 110 ? 11.402 -0.447 -6.684 1.00 87.00 110 LYS A C 1
ATOM 927 O O . LYS A 1 110 ? 12.480 -0.793 -7.139 1.00 87.00 110 LYS A O 1
ATOM 932 N N . ALA A 1 111 ? 10.466 0.160 -7.412 1.00 83.50 111 ALA A N 1
ATOM 933 C CA . ALA A 1 111 ? 10.553 0.357 -8.862 1.00 83.50 111 ALA A CA 1
ATOM 934 C C . ALA A 1 111 ? 11.780 1.175 -9.312 1.00 83.50 111 ALA A C 1
ATOM 936 O O . ALA A 1 111 ? 12.283 0.982 -10.407 1.00 83.50 111 ALA A O 1
ATOM 937 N N . LYS A 1 112 ? 12.292 2.088 -8.474 1.00 83.94 112 LYS A N 1
ATOM 938 C CA . LYS A 1 112 ? 13.541 2.819 -8.765 1.00 83.94 112 LYS A CA 1
ATOM 939 C C . LYS A 1 112 ? 14.812 1.996 -8.551 1.00 83.94 112 LYS A C 1
ATOM 941 O O . LYS A 1 112 ? 15.843 2.336 -9.116 1.00 83.94 112 LYS A O 1
ATOM 946 N N . ARG A 1 113 ? 14.774 1.003 -7.660 1.00 83.69 113 ARG A N 1
ATOM 947 C CA . ARG A 1 113 ? 15.936 0.164 -7.318 1.00 83.69 113 ARG A CA 1
ATOM 948 C C . ARG A 1 113 ? 15.989 -1.110 -8.148 1.00 83.69 113 ARG A C 1
ATOM 950 O O . ARG A 1 113 ? 17.068 -1.640 -8.368 1.00 83.69 113 ARG A O 1
ATOM 957 N N . GLU A 1 114 ? 14.830 -1.597 -8.563 1.00 82.75 114 GLU A N 1
ATOM 958 C CA . GLU A 1 114 ? 14.669 -2.830 -9.314 1.00 82.75 114 GLU A CA 1
ATOM 959 C C . GLU A 1 114 ? 14.282 -2.470 -10.747 1.00 82.75 114 GLU A C 1
ATOM 961 O O . GLU A 1 114 ? 13.230 -1.882 -10.980 1.00 82.75 114 GLU A O 1
ATOM 966 N N . THR A 1 115 ? 15.136 -2.819 -11.704 1.00 69.94 115 THR A N 1
ATOM 967 C CA . THR A 1 115 ? 14.802 -2.795 -13.131 1.00 69.94 115 THR A CA 1
ATOM 968 C C . THR A 1 115 ? 14.546 -4.225 -13.562 1.00 69.94 115 THR A C 1
ATOM 970 O O . THR A 1 115 ? 15.302 -5.128 -13.196 1.00 69.94 115 THR A O 1
ATOM 973 N N . HIS A 1 116 ? 13.466 -4.447 -14.310 1.00 69.94 116 HIS A N 1
ATOM 974 C CA . HIS A 1 116 ? 13.181 -5.775 -14.829 1.00 69.94 116 HIS A CA 1
ATOM 975 C C . HIS A 1 116 ? 14.314 -6.197 -15.766 1.00 69.94 116 HIS A C 1
ATOM 977 O O . HIS A 1 116 ? 14.762 -5.404 -16.592 1.00 69.94 116 HIS A O 1
ATOM 983 N N . LEU A 1 117 ? 14.784 -7.437 -15.641 1.00 68.56 117 LEU A N 1
ATOM 984 C CA . LEU A 1 117 ? 15.930 -7.916 -16.412 1.00 68.56 117 LEU A CA 1
ATOM 985 C C . LEU A 1 117 ? 15.672 -7.816 -17.927 1.00 68.56 117 LEU A C 1
ATOM 987 O O . LEU A 1 117 ? 16.551 -7.405 -18.673 1.00 68.56 117 LEU A O 1
ATOM 991 N N . GLU A 1 118 ? 14.440 -8.087 -18.362 1.00 68.75 118 GLU A N 1
ATOM 992 C CA . GLU A 1 118 ? 13.991 -7.868 -19.745 1.00 68.75 118 GLU A CA 1
ATOM 993 C C . GLU A 1 118 ? 14.126 -6.402 -20.174 1.00 68.75 118 GLU A C 1
ATOM 995 O O . GLU A 1 118 ? 14.621 -6.117 -21.252 1.00 68.75 118 GLU A O 1
ATOM 1000 N N . GLU A 1 119 ? 13.714 -5.453 -19.328 1.00 70.00 119 GLU A N 1
ATOM 1001 C CA . GLU A 1 119 ? 13.781 -4.022 -19.641 1.00 70.00 119 GLU A CA 1
ATOM 1002 C C . GLU A 1 119 ? 15.232 -3.543 -19.670 1.00 70.00 119 GLU A C 1
ATOM 1004 O O . GLU A 1 119 ? 15.611 -2.773 -20.549 1.00 70.00 119 GLU A O 1
ATOM 1009 N N . TYR A 1 120 ? 16.073 -4.069 -18.777 1.00 67.88 120 TYR A N 1
ATOM 1010 C CA . TYR A 1 120 ? 17.518 -3.893 -18.846 1.00 67.88 120 TYR A CA 1
ATOM 1011 C C . TYR A 1 120 ? 18.071 -4.418 -20.179 1.00 67.88 120 TYR A C 1
ATOM 1013 O O . TYR A 1 120 ? 18.780 -3.684 -20.863 1.00 67.88 120 TYR A O 1
ATOM 1021 N N . PHE A 1 121 ? 17.698 -5.629 -20.601 1.00 66.44 121 PHE A N 1
ATOM 1022 C CA . PHE A 1 121 ? 18.147 -6.204 -21.869 1.00 66.44 121 PHE A CA 1
ATOM 1023 C C . PHE A 1 121 ? 17.611 -5.467 -23.094 1.00 66.44 121 PHE A C 1
ATOM 1025 O O . PHE A 1 121 ? 18.380 -5.233 -24.013 1.00 66.44 121 PHE A O 1
ATOM 1032 N N . LEU A 1 122 ? 16.348 -5.047 -23.118 1.00 66.69 122 LEU A N 1
ATOM 1033 C CA . LEU A 1 122 ? 15.745 -4.331 -24.244 1.00 66.69 122 LEU A CA 1
ATOM 1034 C C . LEU A 1 122 ? 16.357 -2.932 -24.391 1.00 66.69 122 LEU A C 1
ATOM 1036 O O .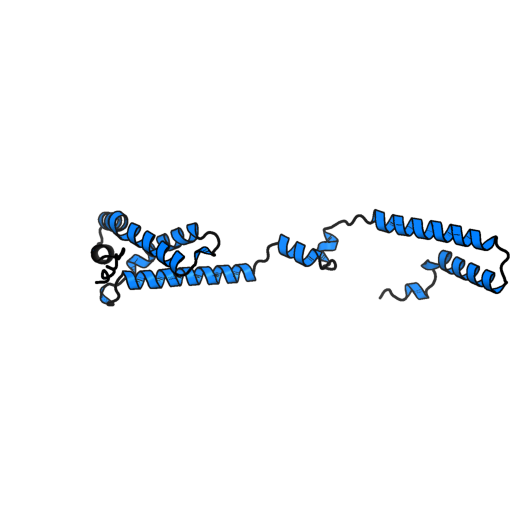 LEU A 1 122 ? 16.840 -2.584 -25.467 1.00 66.69 122 LEU A O 1
ATOM 1040 N N . THR A 1 123 ? 16.462 -2.175 -23.295 1.00 62.59 123 THR A N 1
ATOM 1041 C CA . THR A 1 123 ? 17.092 -0.839 -23.301 1.00 62.59 123 THR A CA 1
ATOM 1042 C C . THR A 1 123 ? 18.588 -0.880 -23.626 1.00 62.59 123 THR A C 1
ATOM 1044 O O . THR A 1 123 ? 19.119 0.076 -24.192 1.00 62.59 123 THR A O 1
ATOM 1047 N N . HIS A 1 124 ? 19.279 -1.978 -23.297 1.00 55.25 124 HIS A N 1
ATOM 1048 C CA . HIS A 1 124 ? 20.694 -2.169 -23.629 1.00 55.25 124 HIS A CA 1
ATOM 1049 C C . HIS A 1 124 ? 20.919 -2.924 -24.945 1.00 55.25 124 HIS A C 1
ATOM 1051 O O . HIS A 1 124 ? 22.008 -2.828 -25.492 1.00 55.25 124 HIS A O 1
ATOM 1057 N N . SER A 1 125 ? 19.922 -3.605 -25.512 1.00 52.75 125 SER A N 1
ATOM 1058 C CA . SER A 1 125 ? 20.017 -4.209 -26.849 1.00 52.75 125 SER A CA 1
ATOM 1059 C C . SER A 1 125 ? 20.059 -3.148 -27.951 1.00 52.75 125 SER A C 1
ATOM 1061 O O . SER A 1 125 ? 20.743 -3.340 -28.951 1.00 52.75 125 SER A O 1
ATOM 1063 N N . GLU A 1 126 ? 19.446 -1.979 -27.722 1.00 52.56 126 GLU A N 1
ATOM 1064 C CA . GLU A 1 126 ? 19.633 -0.792 -28.572 1.00 52.56 126 GLU A CA 1
ATOM 1065 C C . GLU A 1 126 ? 21.015 -0.134 -28.369 1.00 52.56 126 GLU A C 1
ATOM 1067 O O . GLU A 1 126 ? 21.502 0.597 -29.229 1.00 52.56 126 GLU A O 1
ATOM 1072 N N . ARG A 1 127 ? 21.691 -0.425 -27.247 1.00 52.38 127 ARG A N 1
ATOM 1073 C CA . ARG A 1 127 ? 23.084 -0.047 -26.956 1.00 52.38 127 ARG A CA 1
ATOM 1074 C C . ARG A 1 127 ? 23.981 -1.279 -27.039 1.00 52.38 127 ARG A C 1
ATOM 1076 O O . ARG A 1 127 ? 24.547 -1.716 -26.037 1.00 52.38 127 ARG A O 1
ATOM 1083 N N . SER A 1 128 ? 24.134 -1.801 -28.247 1.00 50.31 128 SER A N 1
ATOM 1084 C CA . SER A 1 128 ? 24.904 -2.987 -28.659 1.00 50.31 128 SER A CA 1
ATOM 1085 C C . SER A 1 128 ? 26.399 -3.057 -28.255 1.00 50.31 128 SER A C 1
ATOM 1087 O O . SER A 1 128 ? 27.153 -3.830 -28.836 1.00 50.31 128 SER A O 1
ATOM 1089 N N . ASN A 1 129 ? 26.854 -2.300 -27.252 1.00 51.97 129 ASN A N 1
ATOM 1090 C CA . ASN A 1 129 ? 28.242 -2.212 -26.794 1.00 51.97 129 ASN A CA 1
ATOM 1091 C C . ASN A 1 129 ? 28.392 -2.422 -25.272 1.00 51.97 129 ASN A C 1
ATOM 1093 O O . ASN A 1 129 ? 29.285 -1.843 -24.656 1.00 51.97 129 ASN A O 1
ATOM 1097 N N . THR A 1 130 ? 27.531 -3.214 -24.624 1.00 56.66 130 THR A N 1
ATOM 1098 C CA . THR A 1 130 ? 27.809 -3.674 -23.248 1.00 56.66 130 THR A CA 1
ATOM 1099 C C . THR A 1 130 ? 28.603 -4.991 -23.288 1.00 56.66 130 THR A C 1
ATOM 1101 O O . THR A 1 130 ? 28.092 -5.982 -23.815 1.00 56.66 130 THR A O 1
ATOM 1104 N N . PRO A 1 131 ? 29.830 -5.053 -22.721 1.00 57.16 131 PRO A N 1
ATOM 1105 C CA . PRO A 1 131 ? 30.723 -6.217 -22.838 1.00 57.16 131 PRO A CA 1
ATOM 1106 C C . PRO A 1 131 ? 30.113 -7.528 -22.325 1.00 57.16 131 PRO A C 1
ATOM 1108 O O . PRO A 1 131 ? 30.395 -8.600 -22.849 1.00 57.16 131 PRO A O 1
ATOM 1111 N N . ALA A 1 132 ? 29.244 -7.440 -21.314 1.00 57.00 132 ALA A N 1
ATOM 1112 C CA . ALA A 1 132 ? 28.602 -8.600 -20.704 1.00 57.00 132 ALA A CA 1
ATOM 1113 C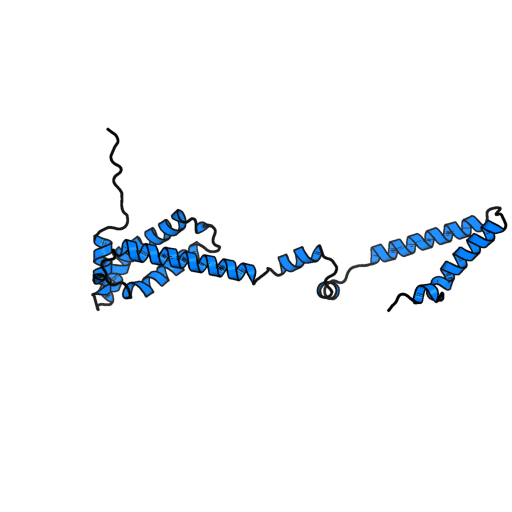 C . ALA A 1 132 ? 27.582 -9.289 -21.633 1.00 57.00 132 ALA A C 1
ATOM 1115 O O . ALA A 1 132 ? 27.420 -10.502 -21.562 1.00 57.00 132 ALA A O 1
ATOM 1116 N N . ILE A 1 133 ? 26.911 -8.543 -22.522 1.00 56.12 133 ILE A N 1
ATOM 1117 C CA . ILE A 1 133 ? 25.909 -9.106 -23.444 1.00 56.12 133 ILE A CA 1
ATOM 1118 C C . ILE A 1 133 ? 26.595 -9.811 -24.621 1.00 56.12 133 ILE A C 1
ATOM 1120 O O . ILE A 1 133 ? 26.161 -10.88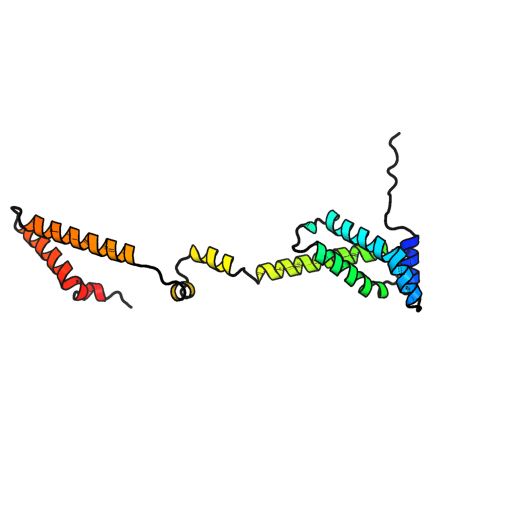8 -25.025 1.00 56.12 133 ILE A O 1
ATOM 1124 N N . GLN A 1 134 ? 27.713 -9.268 -25.117 1.00 55.91 134 GLN A N 1
ATOM 1125 C CA . GLN A 1 134 ? 28.512 -9.911 -26.171 1.00 55.91 134 GLN A CA 1
ATOM 1126 C C . GLN A 1 134 ? 29.049 -11.290 -25.750 1.00 55.91 134 GLN A C 1
ATOM 1128 O O . GLN A 1 134 ? 29.209 -12.165 -26.592 1.00 55.91 134 GLN A O 1
ATOM 1133 N N . GLN A 1 135 ? 29.287 -11.512 -24.453 1.00 58.59 135 GLN A N 1
ATOM 1134 C CA . GLN A 1 135 ? 29.742 -12.808 -23.934 1.00 58.59 135 GLN A CA 1
ATOM 1135 C C . GLN A 1 135 ? 28.634 -13.870 -23.862 1.00 58.59 135 GLN A C 1
ATOM 1137 O O . GLN A 1 135 ? 28.940 -15.057 -23.772 1.00 58.59 135 GLN A O 1
ATOM 1142 N N . LEU A 1 136 ? 27.361 -13.463 -23.888 1.00 58.59 136 LEU A N 1
ATOM 1143 C CA . LEU A 1 136 ? 26.209 -14.359 -23.725 1.00 58.59 136 LEU A CA 1
ATOM 1144 C C . LEU A 1 136 ? 25.472 -14.641 -25.041 1.00 58.59 136 LEU A C 1
ATOM 1146 O O . LEU A 1 136 ? 24.696 -15.593 -25.110 1.00 58.59 136 LEU A O 1
ATOM 1150 N N . VAL A 1 137 ? 25.706 -13.838 -26.082 1.00 63.47 137 VAL A N 1
ATOM 1151 C CA . VAL A 1 137 ? 25.054 -13.969 -27.389 1.00 63.47 137 VAL A CA 1
ATOM 1152 C C . VAL A 1 137 ? 26.091 -14.357 -28.441 1.00 63.47 137 VAL A C 1
ATOM 1154 O O . VAL A 1 137 ? 26.954 -13.561 -28.797 1.00 63.47 137 VAL A O 1
ATOM 1157 N N . VAL A 1 138 ? 25.983 -15.570 -28.988 1.00 66.94 138 VAL A N 1
ATOM 1158 C CA . VAL A 1 138 ? 26.753 -15.968 -30.175 1.00 66.94 138 VAL A CA 1
ATOM 1159 C C . VAL A 1 138 ? 26.072 -15.359 -31.399 1.00 66.94 138 VAL A C 1
ATOM 1161 O O . VAL A 1 138 ? 25.016 -15.828 -31.824 1.00 66.94 138 VAL A O 1
ATOM 1164 N N . HIS A 1 139 ? 26.642 -14.287 -31.951 1.00 66.81 139 HIS A N 1
ATOM 1165 C CA . HIS A 1 139 ? 26.143 -13.711 -33.198 1.00 66.81 139 HIS A CA 1
ATOM 1166 C C . HIS A 1 139 ? 26.564 -14.584 -34.387 1.00 66.81 139 HIS A C 1
ATOM 1168 O O . HIS A 1 139 ? 27.723 -14.982 -34.492 1.00 66.81 139 HIS A O 1
ATOM 1174 N N . ASN A 1 140 ? 25.627 -14.894 -35.285 1.00 78.88 140 ASN A N 1
ATOM 1175 C CA . ASN A 1 140 ? 25.942 -15.621 -36.509 1.00 78.88 140 ASN A CA 1
ATOM 1176 C C . ASN A 1 140 ? 26.530 -14.647 -37.541 1.00 78.88 140 ASN A C 1
ATOM 1178 O O . ASN A 1 140 ? 25.790 -13.915 -38.194 1.00 78.88 140 ASN A O 1
ATOM 1182 N N . THR A 1 141 ? 27.851 -14.667 -37.704 1.00 83.06 141 THR A N 1
ATOM 1183 C CA . THR A 1 141 ? 28.582 -13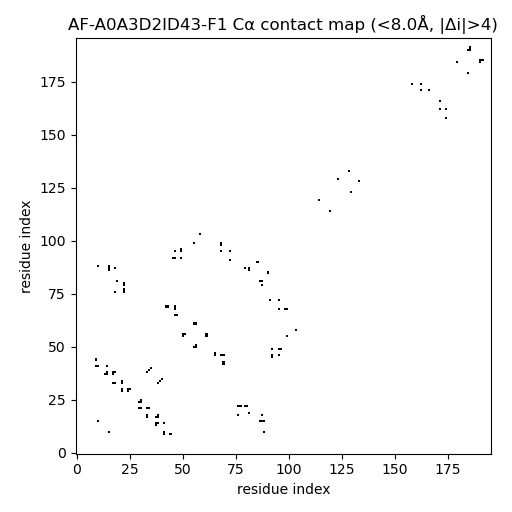.789 -38.632 1.00 83.06 141 THR A CA 1
ATOM 1184 C C . THR A 1 141 ? 28.510 -14.238 -40.093 1.00 83.06 141 THR A C 1
ATOM 1186 O O . THR A 1 141 ? 29.034 -13.551 -40.964 1.00 83.06 141 THR A O 1
ATOM 1189 N N . TYR A 1 142 ? 27.830 -15.350 -40.408 1.00 83.81 142 TYR A N 1
ATOM 1190 C CA . TYR A 1 142 ? 27.833 -15.957 -41.745 1.00 83.81 142 TYR A CA 1
ATOM 1191 C C . TYR A 1 142 ? 27.498 -14.974 -42.873 1.00 83.81 142 TYR A C 1
ATOM 1193 O O . TYR A 1 142 ? 28.139 -15.007 -43.919 1.00 83.81 142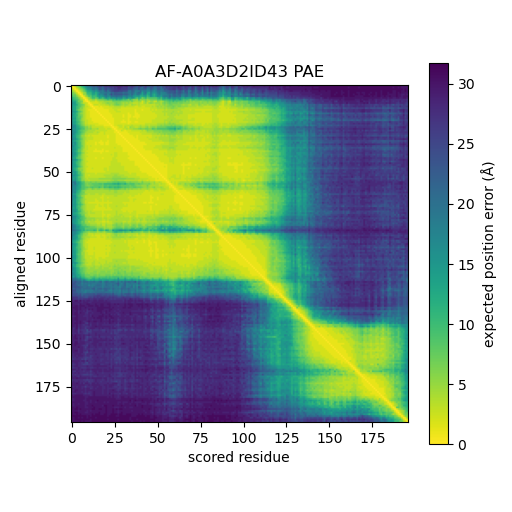 TYR A O 1
ATOM 1201 N N . ILE A 1 143 ? 26.506 -14.096 -42.684 1.00 85.00 143 ILE A N 1
ATOM 1202 C CA . ILE A 1 143 ? 26.113 -13.126 -43.718 1.00 85.00 143 ILE A CA 1
ATOM 1203 C C . ILE A 1 143 ? 27.208 -12.083 -43.946 1.00 85.00 143 ILE A C 1
ATOM 1205 O O . ILE A 1 143 ? 27.514 -11.761 -45.092 1.00 85.00 143 ILE A O 1
ATOM 1209 N N . GLU A 1 144 ? 27.816 -11.575 -42.877 1.00 85.19 144 GLU A N 1
ATOM 1210 C CA . GLU A 1 144 ? 28.895 -10.589 -42.960 1.00 85.19 144 GLU A CA 1
ATOM 1211 C C . GLU A 1 144 ? 30.142 -11.198 -43.610 1.00 85.19 144 GLU A C 1
ATOM 1213 O O . GLU A 1 144 ? 30.696 -10.627 -44.554 1.00 85.19 144 GLU A O 1
ATOM 1218 N N . ASP A 1 145 ? 30.518 -12.403 -43.176 1.00 86.88 145 ASP A N 1
ATOM 1219 C CA . ASP A 1 145 ? 31.653 -13.152 -43.711 1.00 86.88 145 ASP A CA 1
ATOM 1220 C C . ASP A 1 145 ? 31.446 -13.502 -45.190 1.00 86.88 145 ASP A C 1
ATOM 1222 O O . ASP A 1 145 ? 32.351 -13.312 -46.011 1.00 86.88 145 ASP A O 1
ATOM 1226 N N . ARG A 1 146 ? 30.236 -13.946 -45.562 1.00 89.94 146 ARG A N 1
ATOM 1227 C CA . ARG A 1 146 ? 29.884 -14.252 -46.953 1.00 89.94 146 ARG A CA 1
ATOM 1228 C C . ARG A 1 146 ? 29.937 -13.007 -47.828 1.00 89.94 146 ARG A C 1
ATOM 1230 O O . ARG A 1 146 ? 30.557 -13.052 -48.885 1.00 89.94 146 ARG A O 1
ATOM 1237 N N . ASN A 1 147 ? 29.348 -11.896 -47.389 1.00 90.12 147 ASN A N 1
ATOM 1238 C CA . ASN A 1 147 ? 29.352 -10.646 -48.152 1.00 90.12 147 ASN A CA 1
ATOM 1239 C C . ASN A 1 147 ? 30.778 -10.140 -48.390 1.00 90.12 147 ASN A C 1
ATOM 1241 O O . ASN A 1 147 ? 31.120 -9.732 -49.500 1.00 90.12 147 ASN A O 1
ATOM 1245 N N . LYS A 1 148 ? 31.629 -10.198 -47.358 1.00 87.25 148 LYS A N 1
ATOM 1246 C CA . LYS A 1 148 ? 33.039 -9.816 -47.464 1.00 87.25 148 LYS A CA 1
ATOM 1247 C C . LYS A 1 148 ? 33.770 -10.703 -48.469 1.00 87.25 148 LYS A C 1
ATOM 1249 O O . LYS A 1 148 ? 34.480 -10.194 -49.335 1.00 87.25 148 LYS A O 1
ATOM 1254 N N . TYR A 1 149 ? 33.575 -12.017 -48.375 1.00 87.94 149 TYR A N 1
ATOM 1255 C CA . TYR A 1 149 ? 34.171 -12.975 -49.300 1.00 87.94 149 TYR A CA 1
ATOM 1256 C C . TYR A 1 149 ? 33.723 -12.736 -50.748 1.00 87.94 149 TYR A C 1
ATOM 1258 O O . TYR A 1 149 ? 34.566 -12.616 -51.637 1.00 87.94 149 TYR A O 1
ATOM 1266 N N . GLU A 1 150 ? 32.415 -12.619 -50.985 1.00 90.88 150 GLU A N 1
ATOM 1267 C CA . GLU A 1 150 ? 31.842 -12.379 -52.313 1.00 90.88 150 GLU A CA 1
ATOM 1268 C C . GLU A 1 150 ? 32.363 -11.069 -52.910 1.00 90.88 150 GLU A C 1
ATOM 1270 O O . GLU A 1 150 ? 32.827 -11.057 -54.052 1.00 90.88 150 GLU A O 1
ATOM 1275 N N . PHE A 1 151 ? 32.379 -9.986 -52.129 1.00 89.94 151 PHE A N 1
ATOM 1276 C CA . PHE A 1 151 ? 32.908 -8.696 -52.563 1.00 89.94 151 PHE A CA 1
ATOM 1277 C C . PHE A 1 151 ? 34.358 -8.804 -53.051 1.00 89.94 151 PHE A C 1
ATOM 1279 O O . PHE A 1 151 ? 34.660 -8.404 -54.177 1.00 89.94 151 PHE A O 1
ATOM 1286 N N . PHE A 1 152 ? 35.255 -9.385 -52.247 1.00 83.75 152 PHE A N 1
ATOM 1287 C CA . PHE A 1 152 ? 36.666 -9.505 -52.629 1.00 83.75 152 PHE A CA 1
ATOM 1288 C C . PHE A 1 152 ? 36.890 -10.502 -53.765 1.00 83.75 152 PHE A C 1
ATOM 1290 O O . PHE A 1 152 ? 37.776 -10.292 -54.596 1.00 83.75 152 PHE A O 1
ATOM 1297 N N . LEU A 1 153 ? 36.087 -11.563 -53.851 1.00 87.12 153 LEU A N 1
ATOM 1298 C CA . LEU A 1 153 ? 36.126 -12.493 -54.975 1.00 87.12 153 LEU A CA 1
ATOM 1299 C C . LEU A 1 153 ? 35.773 -11.783 -56.289 1.00 87.12 153 LEU A C 1
ATOM 1301 O O . LEU A 1 153 ? 36.475 -11.951 -57.287 1.00 87.12 153 LEU A O 1
ATOM 1305 N N . HIS A 1 154 ? 34.698 -10.993 -56.296 1.00 90.38 154 HIS A N 1
ATOM 1306 C CA . HIS A 1 154 ? 34.265 -10.242 -57.472 1.00 90.38 154 HIS A CA 1
ATOM 1307 C C . HIS A 1 154 ? 35.247 -9.128 -57.834 1.00 90.38 154 HIS A C 1
ATOM 1309 O O . HIS A 1 154 ? 35.629 -9.018 -58.996 1.00 90.38 154 HIS A O 1
ATOM 1315 N N . LEU A 1 155 ? 35.736 -8.376 -56.847 1.00 86.81 155 LEU A N 1
ATOM 1316 C CA . LEU A 1 155 ? 36.735 -7.333 -57.064 1.00 86.81 155 LEU A CA 1
ATOM 1317 C C . LEU A 1 155 ? 38.019 -7.895 -57.692 1.00 86.81 155 LEU A C 1
ATOM 1319 O O . LEU A 1 155 ? 38.528 -7.336 -58.659 1.00 86.81 155 LEU A O 1
ATOM 1323 N N . ASN A 1 156 ? 38.512 -9.038 -57.204 1.00 84.56 156 ASN A N 1
ATOM 1324 C CA . ASN A 1 156 ? 39.686 -9.689 -57.788 1.00 84.56 156 ASN A CA 1
ATOM 1325 C C . ASN A 1 156 ? 39.450 -10.127 -59.239 1.00 84.56 156 ASN A C 1
ATOM 1327 O O . ASN A 1 156 ? 40.343 -9.982 -60.073 1.00 84.56 156 ASN A O 1
ATOM 1331 N N . LYS A 1 157 ? 38.256 -10.639 -59.564 1.00 87.88 157 LYS A N 1
ATOM 1332 C CA . LYS A 1 157 ? 37.904 -11.001 -60.947 1.00 87.88 157 LYS A CA 1
ATOM 1333 C C . LYS A 1 157 ? 37.926 -9.784 -61.873 1.00 87.88 157 LYS A C 1
ATOM 1335 O O . LYS A 1 157 ? 38.488 -9.884 -62.963 1.00 87.88 157 LYS A O 1
ATOM 1340 N N . GLU A 1 158 ? 37.384 -8.653 -61.429 1.00 87.19 158 GLU A N 1
ATOM 1341 C CA . GLU A 1 158 ? 37.417 -7.395 -62.186 1.00 87.19 158 GLU A CA 1
ATOM 1342 C C . GLU A 1 158 ? 38.851 -6.891 -62.393 1.00 87.19 158 GLU A C 1
ATOM 1344 O O . GLU A 1 158 ? 39.229 -6.575 -63.520 1.00 87.19 158 GLU A O 1
ATOM 1349 N N . ILE A 1 159 ? 39.694 -6.924 -61.352 1.00 84.50 159 ILE A N 1
ATOM 1350 C CA . ILE A 1 159 ? 41.113 -6.535 -61.442 1.00 84.50 159 ILE A CA 1
ATOM 1351 C C . ILE A 1 159 ? 41.858 -7.385 -62.484 1.00 84.50 159 ILE A C 1
ATOM 1353 O O . ILE A 1 159 ? 42.585 -6.845 -63.322 1.00 84.50 159 ILE A O 1
ATOM 1357 N N . GLN A 1 160 ? 41.651 -8.708 -62.493 1.00 83.38 160 GLN A N 1
ATOM 1358 C CA . GLN A 1 160 ? 42.239 -9.574 -63.526 1.00 83.38 160 GLN A CA 1
ATOM 1359 C C . GLN A 1 160 ? 41.665 -9.296 -64.926 1.00 83.38 160 GLN A C 1
ATOM 1361 O O . GLN A 1 160 ? 42.352 -9.510 -65.928 1.00 83.38 160 GLN A O 1
ATOM 1366 N N . GLY A 1 161 ? 40.421 -8.820 -65.014 1.00 84.56 161 GLY A N 1
ATOM 1367 C CA . GLY A 1 161 ? 39.808 -8.343 -66.252 1.00 84.56 161 GLY A CA 1
ATOM 1368 C C . GLY A 1 161 ? 40.480 -7.078 -66.789 1.00 84.56 161 GLY A C 1
ATOM 1369 O O . GLY A 1 161 ? 40.829 -7.033 -67.970 1.00 84.56 161 GLY A O 1
ATOM 1370 N N . TRP A 1 162 ? 40.740 -6.090 -65.927 1.00 84.31 162 TRP A N 1
ATOM 1371 C CA . TRP A 1 162 ? 41.384 -4.824 -66.304 1.00 84.31 162 TRP A CA 1
ATOM 1372 C C . TRP A 1 162 ? 42.776 -5.031 -66.901 1.00 84.31 162 TRP A C 1
ATOM 1374 O O . TRP A 1 162 ? 43.126 -4.372 -67.875 1.00 84.31 162 TRP A O 1
ATOM 1384 N N . LYS A 1 163 ? 43.537 -6.018 -66.415 1.00 78.56 163 LYS A N 1
ATOM 1385 C CA . LYS A 1 163 ? 44.859 -6.367 -66.970 1.00 78.56 163 LYS A CA 1
ATOM 1386 C C . LYS A 1 163 ? 44.854 -6.771 -68.443 1.00 78.56 163 LYS A C 1
ATOM 1388 O O . LYS A 1 163 ? 45.892 -6.698 -69.093 1.00 78.56 163 LYS A O 1
ATOM 1393 N N . LYS A 1 164 ? 43.723 -7.253 -68.963 1.00 82.38 164 LYS A N 1
ATOM 1394 C CA . LYS A 1 164 ? 43.601 -7.693 -70.362 1.00 82.38 164 LYS A CA 1
ATOM 1395 C C . LYS A 1 164 ? 43.320 -6.533 -71.318 1.00 82.38 164 LYS A C 1
ATOM 1397 O O . LYS A 1 164 ? 43.308 -6.739 -72.529 1.00 82.38 164 LYS A O 1
ATOM 1402 N N . MET A 1 165 ? 43.057 -5.341 -70.789 1.00 82.56 165 MET A N 1
ATOM 1403 C CA . MET A 1 165 ? 42.786 -4.146 -71.579 1.00 82.56 165 MET A CA 1
ATOM 1404 C C . MET A 1 165 ? 44.100 -3.491 -72.037 1.00 82.56 165 MET A C 1
ATOM 1406 O O . MET A 1 165 ? 45.131 -3.645 -71.378 1.00 82.56 165 MET A O 1
ATOM 1410 N N . PRO A 1 166 ? 44.099 -2.750 -73.158 1.00 80.19 166 PRO A N 1
ATOM 1411 C CA . PRO A 1 166 ? 45.244 -1.934 -73.543 1.00 80.19 166 PRO A CA 1
ATOM 1412 C C . PRO A 1 166 ? 45.380 -0.757 -72.566 1.00 80.19 166 PRO A C 1
ATOM 1414 O O . PRO A 1 166 ? 44.633 0.216 -72.648 1.00 80.19 166 PRO A O 1
ATOM 1417 N N . LEU A 1 167 ? 46.320 -0.867 -71.627 1.00 84.00 167 LEU A N 1
ATOM 1418 C CA . LEU A 1 167 ? 46.534 0.095 -70.544 1.00 84.00 167 LEU A CA 1
ATOM 1419 C C . LEU A 1 167 ? 47.776 0.959 -70.784 1.00 84.00 167 LEU A C 1
ATOM 1421 O O . LEU A 1 167 ? 48.770 0.514 -71.361 1.00 84.00 167 LEU A O 1
ATOM 1425 N N . ARG A 1 168 ? 47.741 2.195 -70.284 1.00 87.12 168 ARG A N 1
ATOM 1426 C CA . ARG A 1 168 ? 48.909 3.083 -70.206 1.00 87.12 168 ARG A CA 1
ATOM 1427 C C . ARG A 1 168 ? 49.838 2.626 -69.082 1.00 87.12 168 ARG A C 1
ATOM 1429 O O . ARG A 1 168 ? 49.403 2.037 -68.096 1.00 87.12 168 ARG A O 1
ATOM 1436 N N . GLU A 1 169 ? 51.117 2.981 -69.173 1.00 83.25 169 GLU A N 1
ATOM 1437 C CA . GLU A 1 169 ? 52.144 2.571 -68.199 1.00 83.25 169 GLU A CA 1
ATOM 1438 C C . GLU A 1 169 ? 51.786 2.931 -66.742 1.00 83.25 169 GLU A C 1
ATOM 1440 O O . GLU A 1 169 ? 52.016 2.147 -65.823 1.00 83.25 169 GLU A O 1
ATOM 1445 N N . ASN A 1 170 ? 51.162 4.092 -66.525 1.00 82.94 170 ASN A N 1
ATOM 1446 C CA . ASN A 1 170 ? 50.725 4.517 -65.192 1.00 82.94 170 ASN A CA 1
ATOM 1447 C C . ASN A 1 170 ? 49.576 3.656 -64.648 1.00 82.94 170 ASN A C 1
ATOM 1449 O O . ASN A 1 170 ? 49.569 3.337 -63.465 1.00 82.94 170 ASN A O 1
ATOM 1453 N N . GLU A 1 171 ? 48.638 3.244 -65.502 1.00 83.88 171 GLU A N 1
ATOM 1454 C CA . GLU A 1 171 ? 47.490 2.417 -65.110 1.00 83.88 171 GLU A CA 1
ATOM 1455 C C . GLU A 1 171 ? 47.945 1.001 -64.735 1.00 83.88 171 GLU A C 1
ATOM 1457 O O . GLU A 1 171 ? 47.468 0.429 -63.756 1.00 83.88 171 GLU A O 1
ATOM 1462 N N . VAL A 1 172 ? 48.949 0.475 -65.446 1.00 82.75 172 VAL A N 1
ATOM 1463 C CA . VAL A 1 172 ? 49.613 -0.790 -65.100 1.00 82.75 172 VAL A CA 1
ATOM 1464 C C . VAL A 1 172 ? 50.264 -0.705 -63.717 1.00 82.75 172 VAL A C 1
ATOM 1466 O O . VAL A 1 172 ? 50.054 -1.594 -62.891 1.00 82.75 172 VAL A O 1
ATOM 1469 N N . LYS A 1 173 ? 50.998 0.381 -63.428 1.00 84.56 173 LYS A N 1
ATOM 1470 C CA . LYS A 1 173 ? 51.614 0.609 -62.107 1.00 84.56 173 LYS A CA 1
ATOM 1471 C C . LYS A 1 173 ? 50.566 0.717 -60.997 1.00 84.56 173 LYS A C 1
ATOM 1473 O O . LYS A 1 173 ? 50.767 0.169 -59.916 1.00 84.56 173 LYS A O 1
ATOM 1478 N N . THR A 1 174 ? 49.434 1.375 -61.255 1.00 85.06 174 THR A N 1
ATOM 1479 C CA . THR A 1 174 ? 48.328 1.474 -60.289 1.00 85.06 174 THR A CA 1
ATOM 1480 C C . THR A 1 174 ? 47.707 0.110 -59.991 1.00 85.06 174 THR A C 1
ATOM 1482 O O . THR A 1 174 ? 47.513 -0.219 -58.824 1.00 85.06 174 THR A O 1
ATOM 1485 N N . ILE A 1 175 ? 47.442 -0.712 -61.010 1.00 84.00 175 ILE A N 1
ATOM 1486 C CA . ILE A 1 175 ? 46.882 -2.059 -60.816 1.00 84.00 175 ILE A CA 1
ATOM 1487 C C . ILE A 1 175 ? 47.858 -2.953 -60.041 1.00 84.00 175 ILE A C 1
ATOM 1489 O O . ILE A 1 175 ? 47.444 -3.646 -59.117 1.00 84.00 175 ILE A O 1
ATOM 1493 N N . GLN A 1 176 ? 49.155 -2.894 -60.354 1.00 82.88 176 GLN A N 1
ATOM 1494 C CA . GLN A 1 176 ? 50.186 -3.633 -59.616 1.00 82.88 176 GLN A CA 1
ATOM 1495 C C . GLN A 1 176 ? 50.266 -3.207 -58.144 1.00 82.88 176 GLN A C 1
ATOM 1497 O O . GLN A 1 176 ? 50.363 -4.060 -57.267 1.00 82.88 176 GLN A O 1
ATOM 1502 N N . ALA A 1 177 ? 50.175 -1.905 -57.857 1.00 83.19 177 ALA A N 1
ATOM 1503 C CA . ALA A 1 177 ? 50.144 -1.409 -56.483 1.00 83.19 177 ALA A CA 1
ATOM 1504 C C . ALA A 1 177 ? 48.918 -1.928 -55.717 1.00 83.19 177 ALA A C 1
ATOM 1506 O O . ALA A 1 177 ? 49.045 -2.351 -54.571 1.00 83.19 177 ALA A O 1
ATOM 1507 N N . ILE A 1 178 ? 47.746 -1.945 -56.359 1.00 83.06 178 ILE A N 1
ATOM 1508 C CA . ILE A 1 178 ? 46.520 -2.504 -55.779 1.00 83.06 178 ILE A CA 1
ATOM 1509 C C . ILE A 1 178 ? 46.709 -3.993 -55.452 1.00 83.06 178 ILE A C 1
ATOM 1511 O O . ILE A 1 178 ? 46.358 -4.421 -54.357 1.00 83.06 178 ILE A O 1
ATOM 1515 N N . GLU A 1 179 ? 47.309 -4.780 -56.345 1.00 79.69 179 GLU A N 1
ATOM 1516 C CA . GLU A 1 179 ? 47.554 -6.207 -56.097 1.00 79.69 179 GLU A CA 1
ATOM 1517 C C . GLU A 1 179 ? 48.514 -6.464 -54.942 1.00 79.69 179 GLU A C 1
ATOM 1519 O O . GLU A 1 179 ? 48.205 -7.292 -54.090 1.00 79.69 179 GLU A O 1
ATOM 1524 N N . ILE A 1 180 ? 49.629 -5.730 -54.879 1.00 80.62 180 ILE A N 1
ATOM 1525 C CA . ILE A 1 180 ? 50.596 -5.831 -53.777 1.00 80.62 180 ILE A CA 1
ATOM 1526 C C . ILE A 1 180 ? 49.908 -5.509 -52.447 1.00 80.62 180 ILE A C 1
ATOM 1528 O O . ILE A 1 180 ? 50.064 -6.244 -51.474 1.00 80.62 180 ILE A O 1
ATOM 1532 N N . LEU A 1 181 ? 49.079 -4.459 -52.416 1.00 79.69 181 LEU A N 1
ATOM 1533 C CA . LEU A 1 181 ? 48.293 -4.111 -51.233 1.00 79.69 181 LEU A CA 1
ATOM 1534 C C . LEU A 1 181 ? 47.321 -5.225 -50.832 1.00 79.69 181 LEU A C 1
ATOM 1536 O O . LEU A 1 181 ? 47.126 -5.430 -49.641 1.00 79.69 181 LEU A O 1
ATOM 1540 N N . PHE A 1 182 ? 46.728 -5.951 -51.784 1.00 75.75 182 PHE A N 1
ATOM 1541 C CA . PHE A 1 182 ? 45.814 -7.059 -51.495 1.00 75.75 182 PHE A CA 1
ATOM 1542 C C . PHE A 1 182 ? 46.527 -8.350 -51.069 1.00 75.75 182 PHE A C 1
ATOM 1544 O O . PHE A 1 182 ? 46.027 -9.044 -50.184 1.00 75.75 182 PHE A O 1
ATOM 1551 N N . SER A 1 183 ? 47.679 -8.680 -51.660 1.00 74.94 183 SER A N 1
ATOM 1552 C CA . SER A 1 183 ? 48.438 -9.897 -51.340 1.00 74.94 183 SER A CA 1
ATOM 1553 C C . SER A 1 183 ? 49.273 -9.766 -50.068 1.00 74.94 183 SER A C 1
ATOM 1555 O O . SER A 1 183 ? 49.440 -10.741 -49.338 1.00 74.94 183 SER A O 1
ATOM 1557 N N . GLU A 1 184 ? 49.779 -8.566 -49.785 1.00 74.94 184 GLU A N 1
ATOM 1558 C CA . GLU A 1 184 ? 50.649 -8.284 -48.638 1.00 74.94 184 GLU A CA 1
ATOM 1559 C C . GLU A 1 184 ? 49.947 -7.460 -47.551 1.00 74.94 184 GLU A C 1
ATOM 1561 O O . GLU A 1 184 ? 50.598 -7.041 -46.596 1.00 74.94 184 GLU A O 1
ATOM 1566 N N . ALA A 1 185 ? 48.621 -7.273 -47.641 1.00 68.25 185 ALA A N 1
ATOM 1567 C CA . ALA A 1 185 ? 47.806 -6.497 -46.695 1.00 68.25 185 ALA A CA 1
ATOM 1568 C C . ALA A 1 185 ? 48.153 -6.770 -45.220 1.00 68.25 185 ALA A C 1
ATOM 1570 O O . ALA A 1 185 ? 48.246 -5.846 -44.415 1.00 68.25 185 ALA A O 1
ATOM 1571 N N . ASN A 1 186 ? 48.382 -8.044 -44.882 1.00 63.97 186 ASN A N 1
ATOM 1572 C CA . ASN A 1 186 ? 48.668 -8.503 -43.520 1.00 63.97 186 ASN A CA 1
ATOM 1573 C C . ASN A 1 186 ? 50.125 -8.255 -43.070 1.00 63.97 186 ASN A C 1
ATOM 1575 O O . ASN A 1 186 ? 50.400 -8.249 -41.871 1.00 63.97 186 ASN A O 1
ATOM 1579 N N . ASN A 1 187 ? 51.051 -8.047 -44.013 1.00 66.12 187 ASN A N 1
ATOM 1580 C CA . ASN A 1 187 ? 52.489 -7.865 -43.775 1.00 66.12 187 ASN A CA 1
ATOM 1581 C C . ASN A 1 187 ? 52.929 -6.392 -43.812 1.00 66.12 187 ASN A C 1
ATOM 1583 O O . ASN A 1 187 ? 54.068 -6.076 -43.470 1.00 66.12 187 ASN A O 1
ATOM 1587 N N . ILE A 1 188 ? 52.047 -5.474 -44.209 1.00 69.69 188 ILE A N 1
ATOM 1588 C CA . ILE A 1 188 ? 52.349 -4.043 -44.248 1.00 69.69 188 ILE A CA 1
ATOM 1589 C C . ILE A 1 188 ? 52.254 -3.471 -42.823 1.00 69.69 188 ILE A C 1
ATOM 1591 O O . ILE A 1 188 ? 51.169 -3.225 -42.291 1.00 69.69 188 ILE A O 1
ATOM 1595 N N . GLU A 1 189 ? 53.412 -3.208 -42.206 1.00 60.72 189 GLU A N 1
ATOM 1596 C CA . GLU A 1 189 ? 53.538 -2.695 -40.828 1.00 60.72 189 GLU A CA 1
ATOM 1597 C C . GLU A 1 189 ? 52.699 -1.440 -40.535 1.00 60.72 189 GLU A C 1
ATOM 1599 O O . GLU A 1 189 ? 52.264 -1.237 -39.400 1.00 60.72 189 GLU A O 1
ATOM 1604 N N . ILE A 1 190 ? 52.456 -0.589 -41.537 1.00 64.31 190 ILE A N 1
ATOM 1605 C CA . ILE A 1 190 ? 51.700 0.661 -41.369 1.00 64.31 190 ILE A CA 1
ATOM 1606 C C . ILE A 1 190 ? 50.246 0.412 -40.937 1.00 64.31 190 ILE A C 1
ATOM 1608 O O . ILE A 1 190 ? 49.670 1.248 -40.242 1.00 64.31 190 ILE A O 1
ATOM 1612 N N . PHE A 1 191 ? 49.672 -0.742 -41.295 1.00 56.59 191 PHE A N 1
ATOM 1613 C CA . PHE A 1 191 ? 48.318 -1.132 -40.897 1.00 56.59 191 PHE A CA 1
ATOM 1614 C C . PHE A 1 191 ? 48.291 -1.872 -39.549 1.00 56.59 191 PHE A C 1
ATOM 1616 O O . PHE A 1 191 ? 47.298 -1.779 -38.832 1.00 56.59 191 PHE A O 1
ATOM 1623 N N . ASN A 1 192 ? 49.400 -2.503 -39.144 1.00 58.38 192 ASN A N 1
ATOM 1624 C CA . ASN A 1 192 ? 49.530 -3.193 -37.852 1.00 58.38 192 ASN A CA 1
ATOM 1625 C C . ASN A 1 192 ? 49.831 -2.250 -36.666 1.00 58.38 192 ASN A C 1
ATOM 1627 O O . ASN A 1 192 ? 49.691 -2.650 -35.514 1.00 58.38 192 ASN A O 1
ATOM 1631 N N . LYS A 1 193 ? 50.201 -0.981 -36.904 1.00 58.16 193 LYS A N 1
ATOM 1632 C CA . LYS A 1 193 ? 50.535 -0.007 -35.839 1.00 58.16 193 LYS A CA 1
ATOM 1633 C C . LYS A 1 193 ? 49.340 0.651 -35.125 1.00 58.16 193 LYS A C 1
ATOM 1635 O O . LYS A 1 193 ? 49.561 1.493 -34.260 1.00 58.16 193 LYS A O 1
ATOM 1640 N N . LYS A 1 194 ? 48.089 0.287 -35.435 1.00 50.28 194 LYS A N 1
ATOM 1641 C CA . LYS A 1 194 ? 46.882 0.769 -34.720 1.00 50.28 194 LYS A CA 1
ATOM 1642 C C . LYS A 1 194 ? 46.187 -0.326 -33.899 1.00 50.28 194 LYS A C 1
ATOM 1644 O O . LYS A 1 194 ? 44.966 -0.436 -33.912 1.00 50.28 194 LYS A O 1
ATOM 1649 N N . ALA A 1 195 ? 46.972 -1.122 -33.181 1.00 45.12 195 ALA A N 1
ATOM 1650 C CA . ALA A 1 195 ? 46.474 -2.025 -32.148 1.00 45.12 195 ALA A CA 1
ATOM 1651 C C . ALA A 1 195 ? 47.304 -1.890 -30.858 1.00 45.12 195 ALA A C 1
ATOM 1653 O O . ALA A 1 195 ? 47.926 -2.850 -30.414 1.00 45.12 195 ALA A O 1
ATOM 1654 N N . ILE A 1 196 ? 47.335 -0.675 -30.295 1.00 38.19 196 ILE A N 1
ATOM 1655 C CA . ILE A 1 196 ? 47.391 -0.405 -28.847 1.00 38.19 196 ILE A CA 1
ATOM 1656 C C . ILE A 1 196 ? 46.423 0.748 -28.586 1.00 38.19 196 ILE A C 1
ATOM 1658 O O . ILE A 1 196 ? 46.495 1.736 -29.356 1.00 38.19 196 ILE A O 1
#

Nearest PDB structures (foldseek):
  6omf-assembly1_F  TM=3.774E-01  e=7.061E-01  Salmonella enterica subsp. enterica serovar Typhimurium
  6wz1-assembly1_C-3  TM=4.114E-01  e=8.892E+00  Escherichia coli

Solvent-accessible surface area (backbone atoms only — not comparable to full-atom values): 11822 Å² total; per-residue (Å²): 130,85,80,79,81,74,82,84,64,84,77,48,70,68,45,46,51,41,53,53,48,48,60,69,54,85,52,68,67,60,38,52,49,39,35,69,73,44,44,49,60,48,48,53,56,47,53,52,48,50,34,63,74,72,56,48,73,80,45,84,64,43,71,60,52,51,53,50,49,54,58,49,48,61,70,51,48,75,72,58,56,75,87,76,72,56,55,58,68,60,52,54,53,53,53,53,53,52,50,53,54,50,50,53,53,50,52,55,54,44,61,74,73,51,73,57,69,65,56,53,49,56,67,39,57,80,45,84,79,50,75,74,57,62,76,75,49,87,76,83,54,62,66,61,55,47,51,54,50,52,51,53,55,51,52,51,54,51,55,62,51,56,70,74,48,97,69,55,75,67,56,52,53,50,53,51,52,52,48,50,50,67,77,39,52,91,72,42,62,84,72,66,72,77,80,124

Sequence (196 aa):
MARKRTKNHYFRREHQDAIVEYCQTQDPKRRNELYKVFIGPVFDEMVDKIVYTYKFTSLPNIDSLKEDCKNWLITVLNNFDPEKGSKAFTYFSVVSKNWFIAEVKKTSKKAKRETHLEEYFLTHSERSNTPAIQQLVVHNTYIEDRNKYEFFLHLNKEIQGWKKMPLRENEVKTIQAIEILFSEANNIEIFNKKAI

Radius of gyration: 39.43 Å; Cα contacts (8 Å, |Δi|>4): 73; chains: 1; bounding box: 91×40×102 Å

Mean predicted aligned error: 15.67 Å

pLDDT: mean 82.34, std 13.99, range [38.19, 96.62]

Foldseek 3Di:
DPPDPDPPDLDDPLLQVLLVCLLVDPDPVSNVVSCVPRPLVSLLVLLVCLCVVVVVVPDPPVVVVSVVLSVVCVVCSNVDDVVVVDRPSRVSSVVSNVSSVVVVVVVVVVCVVDDDVVNVCVVCVVVVPDPVVPVVDDDDCVVVVVVVVVVVVVVVVVLVVVVVDPDDPVVVVVSVVVVCCVVCVVVPVVVVVPDD

Secondary structure (DSSP, 8-state):
-PPP-----SS-HHHHHHHHHHHH---HHHHHHHIIIIIHHHHHHHHHHHHHHTTGGGSTTHHHHHHHHHHHHHHHHTT--GGG---HHHHHHHHHHHHHHHHHHHHHHHHHH---HHHHHHHHHSS---HHHHTT----THHHHHHHHHHHHHHHHHHHHHTTS---HHHHHHHHHHHHHHHSTTT-HHHHT---